Protein AF-A0A7K1LL34-F1 (afdb_monomer)

Organism: NCBI:txid592378

InterPro domains:
  IPR015002 T6SS immunity protein Tdi1, C-terminal [PF08906] (113-176)

Mean predicted aligned error: 4.18 Å

Nearest PDB structures (foldseek):
  8fzz-assembly2_D  TM=7.329E-01  e=6.081E-07  Phocaeicola vulgatus
  8g0k-assembly2_D  TM=7.602E-01  e=1.695E-05  Bacteroides
  6itw-assembly1_A  TM=6.505E-01  e=1.008E-04  Agrobacterium fabrum str. C58

Foldseek 3Di:
DAWDWDDFDPAQAAAPCVVLDCLCVVVSQDRTATPQFQKHFHHNVVQVLVLVLQCLAVNPVSVQWRFTMAGQQLWTWTWGQDPNATWIWTHDLLASDTHTDGHSNVVSCCNGPPPCNCVVSVVVLVVVLCVVVVHSHADPQKHWHFCRRVVLVGDPDSVRTDIDGSSQVSNQSSQQCVQPVPDDRPDDDDDDDRD

Solvent-accessible surface area (backbone atoms only — not comparable to full-atom values): 10599 Å² total; per-residue (Å²): 97,48,63,44,86,63,50,67,48,94,60,50,49,59,40,61,49,86,78,67,34,62,72,45,63,79,68,63,34,27,18,28,24,22,63,42,27,48,36,33,29,30,11,39,66,57,21,51,52,49,44,50,41,39,31,66,54,57,39,77,67,29,78,59,47,45,53,49,30,33,31,35,57,55,32,36,31,22,40,33,78,54,97,90,39,65,25,25,30,45,34,31,65,43,61,74,42,75,44,78,68,52,40,37,68,58,45,52,49,38,51,60,63,28,52,58,32,42,64,78,65,39,45,71,59,51,52,53,48,23,66,74,69,78,43,89,56,51,59,98,64,38,19,44,31,58,73,49,32,44,76,76,71,31,63,100,42,79,84,33,45,41,80,40,50,41,65,60,51,37,49,54,37,21,58,51,46,71,68,48,76,86,48,66,92,90,66,87,87,78,88,84,85,84,129

Sequence (195 aa):
MPLNLSATHPDTRPYQPEVLGPVIEDNRLPGTTFNNGLLRFHNAESGALAQENLHEFFGDRAAELTPFAVDWRGRHFCRVQMDGNDMALRTDSAFAEASPLTSYEDTIAFLLQSPDAPEFLEEDTMNAAFQRFDMFGIEFDRCIGLKIPAFLGGEETLENLDPSDMDVYWSFNAQIYNQVKDLPPGTPISDIKLG

Structure (mmCIF, N/CA/C/O backbone):
data_AF-A0A7K1LL34-F1
#
_entry.id   AF-A0A7K1LL34-F1
#
loop_
_atom_site.group_PDB
_atom_site.id
_atom_site.type_symbol
_atom_site.label_atom_id
_atom_site.label_alt_id
_atom_site.label_comp_id
_atom_site.label_asym_id
_atom_site.label_entity_id
_atom_site.label_seq_id
_atom_site.pdbx_PDB_ins_code
_atom_site.Cartn_x
_atom_site.Cartn_y
_atom_site.Cartn_z
_atom_site.occupancy
_atom_site.B_iso_or_equiv
_atom_site.auth_seq_id
_atom_site.auth_comp_id
_atom_site.auth_asym_id
_atom_site.auth_atom_id
_atom_site.pdbx_PDB_model_num
ATOM 1 N N . MET A 1 1 ? 17.403 7.220 -6.858 1.00 79.69 1 MET A N 1
ATOM 2 C CA . MET A 1 1 ? 17.003 7.083 -8.287 1.00 79.69 1 MET A CA 1
ATOM 3 C C . MET A 1 1 ? 15.491 6.929 -8.301 1.00 79.69 1 MET A C 1
ATOM 5 O O . MET A 1 1 ? 14.994 6.420 -7.310 1.00 79.69 1 MET A O 1
ATOM 9 N N . PRO A 1 2 ? 14.750 7.345 -9.340 1.00 91.31 2 PRO A N 1
ATOM 10 C CA . PRO A 1 2 ? 13.313 7.068 -9.389 1.00 91.31 2 PRO A CA 1
ATOM 11 C C . PRO A 1 2 ? 13.038 5.555 -9.420 1.00 91.31 2 PRO A C 1
ATOM 13 O O . PRO A 1 2 ? 13.942 4.754 -9.693 1.00 91.31 2 PRO A O 1
ATOM 16 N N . LEU A 1 3 ? 11.787 5.179 -9.149 1.00 96.50 3 LEU A N 1
ATOM 17 C CA . LEU A 1 3 ? 11.332 3.795 -9.239 1.00 96.50 3 LEU A CA 1
ATOM 18 C C . LEU A 1 3 ? 11.490 3.243 -10.666 1.00 96.50 3 LEU A C 1
ATOM 20 O O . LEU A 1 3 ? 11.258 3.931 -11.657 1.00 96.50 3 LEU A O 1
ATOM 24 N N . ASN A 1 4 ? 11.855 1.968 -10.763 1.00 96.75 4 ASN A N 1
ATOM 25 C CA . ASN A 1 4 ? 12.041 1.228 -12.003 1.00 96.75 4 ASN A CA 1
ATOM 26 C C . ASN A 1 4 ? 11.027 0.087 -12.081 1.00 96.75 4 ASN A C 1
ATOM 28 O O . ASN A 1 4 ? 10.907 -0.716 -11.153 1.00 96.75 4 ASN A O 1
ATOM 32 N N . LEU A 1 5 ? 10.316 -0.005 -13.206 1.00 97.81 5 LEU A N 1
ATOM 33 C CA . LEU A 1 5 ? 9.393 -1.104 -13.466 1.00 97.81 5 LEU A CA 1
ATOM 34 C C . LEU A 1 5 ? 10.172 -2.426 -13.521 1.00 97.81 5 LEU A C 1
ATOM 36 O O . LEU A 1 5 ? 11.098 -2.578 -14.315 1.00 97.81 5 LEU A O 1
ATOM 40 N N . SER A 1 6 ? 9.778 -3.376 -12.681 1.00 97.75 6 SER A N 1
ATOM 41 C CA . SER A 1 6 ? 10.431 -4.684 -12.536 1.00 97.75 6 SER A CA 1
ATOM 42 C C . SER A 1 6 ? 9.570 -5.838 -13.048 1.00 97.75 6 SER A C 1
ATOM 44 O O . SER A 1 6 ? 10.103 -6.804 -13.588 1.00 97.75 6 SER A O 1
ATOM 46 N N . ALA A 1 7 ? 8.244 -5.727 -12.937 1.00 97.56 7 ALA A N 1
ATOM 47 C CA . ALA A 1 7 ? 7.304 -6.705 -13.471 1.00 97.56 7 ALA A CA 1
ATOM 48 C C . ALA A 1 7 ? 5.933 -6.074 -13.752 1.00 97.56 7 ALA A C 1
ATOM 50 O O . ALA A 1 7 ? 5.623 -4.965 -13.312 1.00 97.56 7 ALA A O 1
ATOM 51 N N . THR A 1 8 ? 5.094 -6.805 -14.481 1.00 97.81 8 THR A N 1
ATOM 52 C CA . THR A 1 8 ? 3.681 -6.477 -14.688 1.00 97.81 8 THR A CA 1
ATOM 53 C C . THR A 1 8 ? 2.870 -7.758 -14.559 1.00 97.81 8 THR A C 1
ATOM 55 O O . THR A 1 8 ? 3.191 -8.761 -15.197 1.00 97.81 8 THR A O 1
ATOM 58 N N . HIS A 1 9 ? 1.851 -7.731 -13.706 1.00 96.38 9 HIS A N 1
ATOM 59 C CA . HIS A 1 9 ? 0.927 -8.834 -13.495 1.00 96.38 9 HIS A CA 1
ATOM 60 C C . HIS A 1 9 ? 0.147 -9.142 -14.790 1.00 96.38 9 HIS A C 1
ATOM 62 O O . HIS A 1 9 ? -0.156 -8.215 -15.542 1.00 96.38 9 HIS A O 1
ATOM 68 N N . PRO A 1 10 ? -0.210 -10.412 -15.077 1.00 95.31 10 PRO A N 1
ATOM 69 C CA . PRO A 1 10 ? -0.982 -10.754 -16.275 1.00 95.31 10 PRO A CA 1
ATOM 70 C C . PRO A 1 10 ? -2.345 -10.056 -16.358 1.00 95.31 10 PRO A C 1
ATOM 72 O O . PRO A 1 10 ? -2.791 -9.705 -17.448 1.00 95.31 10 PRO A O 1
ATOM 75 N N . ASP A 1 11 ? -3.001 -9.855 -15.212 1.00 94.00 11 ASP A N 1
ATOM 76 C CA . ASP A 1 11 ? -4.180 -8.994 -15.113 1.00 94.00 11 ASP A CA 1
ATOM 77 C C . ASP A 1 11 ? -3.769 -7.543 -14.844 1.00 94.00 11 ASP A C 1
ATOM 79 O O . ASP A 1 11 ? -3.224 -7.229 -13.782 1.00 94.00 11 ASP A O 1
ATOM 83 N N . THR A 1 12 ? -4.073 -6.676 -15.806 1.00 96.75 12 THR A N 1
ATOM 84 C CA . THR A 1 12 ? -3.820 -5.231 -15.771 1.00 96.75 12 THR A CA 1
ATOM 85 C C . THR A 1 12 ? -5.115 -4.423 -15.868 1.00 96.75 12 THR A C 1
ATOM 87 O O . THR A 1 12 ? -5.103 -3.272 -16.306 1.00 96.75 12 THR A O 1
ATOM 90 N N . ARG A 1 13 ? -6.270 -5.019 -15.551 1.00 97.31 13 ARG A N 1
ATOM 91 C CA . ARG A 1 13 ? -7.532 -4.270 -15.489 1.00 97.31 13 ARG A CA 1
ATOM 92 C C . ARG A 1 13 ? -7.477 -3.294 -14.307 1.00 97.31 13 ARG A C 1
ATOM 94 O O . ARG A 1 13 ? -7.005 -3.691 -13.242 1.00 97.31 13 ARG A O 1
ATOM 101 N N . PRO A 1 14 ? -7.947 -2.047 -14.450 1.00 96.50 14 PRO A N 1
ATOM 102 C CA . PRO A 1 14 ? -7.972 -1.095 -13.345 1.00 96.50 14 PRO A CA 1
ATOM 103 C C . PRO A 1 14 ? -9.035 -1.473 -12.306 1.00 96.50 14 PRO A C 1
ATOM 105 O O . PRO A 1 14 ? -10.136 -1.905 -12.653 1.00 96.50 14 PRO A O 1
ATOM 108 N N . TYR A 1 15 ? -8.717 -1.274 -11.028 1.00 97.94 15 TYR A N 1
ATOM 109 C CA . TYR A 1 15 ? -9.699 -1.303 -9.945 1.00 97.94 15 TYR A CA 1
ATOM 110 C C . TYR A 1 15 ? -10.423 0.045 -9.871 1.00 97.94 15 TYR A C 1
ATOM 112 O O . TYR A 1 15 ? -9.772 1.081 -9.869 1.00 97.94 15 TYR A O 1
ATOM 120 N N . GLN A 1 16 ? -11.760 0.031 -9.844 1.00 97.25 16 GLN A N 1
ATOM 121 C CA . GLN A 1 16 ? -12.612 1.231 -9.789 1.00 97.25 16 GLN A CA 1
ATOM 122 C C . GLN A 1 16 ? -12.125 2.415 -10.664 1.00 97.25 16 GLN A C 1
ATOM 124 O O . GLN A 1 16 ? -11.859 3.498 -10.138 1.00 97.25 16 GLN A O 1
ATOM 129 N N . PRO A 1 17 ? -12.019 2.252 -11.999 1.00 96.19 17 PRO A N 1
ATOM 130 C CA . PRO A 1 17 ? -11.469 3.286 -12.887 1.00 96.19 17 PRO A CA 1
ATOM 131 C C . PRO A 1 17 ? -12.239 4.614 -12.832 1.00 96.19 17 PRO A C 1
ATOM 133 O O . PRO A 1 17 ? -11.643 5.680 -12.941 1.00 96.19 17 PRO A O 1
ATOM 136 N N . GLU A 1 18 ? -13.552 4.574 -12.591 1.00 96.38 18 GLU A N 1
ATOM 137 C CA . GLU A 1 18 ? -14.372 5.785 -12.439 1.00 96.38 18 GLU A CA 1
ATOM 138 C C . GLU A 1 18 ? -14.000 6.597 -11.190 1.00 96.38 18 GLU A C 1
ATOM 140 O O . GLU A 1 18 ? -14.078 7.825 -11.209 1.00 96.38 18 GLU A O 1
ATOM 145 N N . VAL A 1 19 ? -13.573 5.919 -10.118 1.00 95.94 19 VAL A N 1
ATOM 146 C CA . VAL A 1 19 ? -13.191 6.556 -8.853 1.00 95.94 19 VAL A CA 1
ATOM 147 C C . VAL A 1 19 ? -11.729 6.946 -8.874 1.00 95.94 19 VAL A C 1
ATOM 149 O O . VAL A 1 19 ? -11.426 8.084 -8.548 1.00 95.94 19 VAL A O 1
ATOM 152 N N . LEU A 1 20 ? -10.821 6.051 -9.275 1.00 96.75 20 LEU A N 1
ATOM 153 C CA . LEU A 1 20 ? -9.385 6.338 -9.334 1.00 96.75 20 LEU A CA 1
ATOM 154 C C . LEU A 1 20 ? -9.021 7.299 -10.470 1.00 96.75 20 LEU A C 1
ATOM 156 O O . LEU A 1 20 ? -8.028 8.011 -10.372 1.00 96.75 20 LEU A O 1
ATOM 160 N N . GLY A 1 21 ? -9.869 7.419 -11.486 1.00 91.31 21 GLY A N 1
ATOM 161 C CA . GLY A 1 21 ? -9.693 8.382 -12.559 1.00 91.31 21 GLY A CA 1
ATOM 162 C C . GLY A 1 21 ? -8.545 8.033 -13.516 1.00 91.31 21 GLY A C 1
ATOM 163 O O . GLY A 1 21 ? -7.848 7.024 -13.363 1.00 91.31 21 GLY A O 1
ATOM 164 N N . PRO A 1 22 ? -8.331 8.889 -14.529 1.00 91.62 22 PRO A N 1
ATOM 165 C CA . PRO A 1 22 ? -7.488 8.563 -15.675 1.00 91.62 22 PRO A CA 1
ATOM 166 C C . PRO A 1 22 ? -6.001 8.459 -15.327 1.00 91.62 22 PRO A C 1
ATOM 168 O O . PRO A 1 22 ? -5.271 7.770 -16.027 1.00 91.62 22 PRO A O 1
ATOM 171 N N . VAL A 1 23 ? -5.538 9.069 -14.229 1.00 94.00 23 VAL A N 1
ATOM 172 C CA . VAL A 1 23 ? -4.115 9.064 -13.847 1.00 94.00 23 VAL A CA 1
ATOM 173 C C . VAL A 1 23 ? -3.542 7.647 -13.700 1.00 94.00 23 VAL A C 1
ATOM 175 O O . VAL A 1 23 ? -2.384 7.422 -14.049 1.00 94.00 23 VAL A O 1
ATOM 178 N N . ILE A 1 24 ? -4.341 6.671 -13.255 1.00 95.94 24 ILE A N 1
ATOM 179 C CA . ILE A 1 24 ? -3.920 5.266 -13.151 1.00 95.94 24 ILE A CA 1
ATOM 180 C C . ILE A 1 24 ? -3.783 4.619 -14.534 1.00 95.94 24 ILE A C 1
ATOM 182 O O . ILE A 1 24 ? -2.780 3.962 -14.825 1.00 95.94 24 ILE A O 1
ATOM 186 N N . GLU A 1 25 ? -4.788 4.800 -15.388 1.00 93.56 25 GLU A N 1
ATOM 187 C CA . GLU A 1 25 ? -4.862 4.163 -16.705 1.00 93.56 25 GLU A CA 1
ATOM 188 C C . GLU A 1 25 ? -3.896 4.797 -17.712 1.00 93.56 25 GLU A C 1
ATOM 190 O O . GLU A 1 25 ? -3.177 4.077 -18.410 1.00 93.56 25 GLU A O 1
ATOM 195 N N . ASP A 1 26 ? -3.805 6.128 -17.734 1.00 94.62 26 ASP A N 1
ATOM 196 C CA . ASP A 1 26 ? -2.924 6.892 -18.623 1.00 94.62 26 ASP A CA 1
ATOM 197 C C . ASP A 1 26 ? -1.448 6.550 -18.381 1.00 94.62 26 ASP A C 1
ATOM 199 O O . ASP A 1 26 ? -0.656 6.472 -19.324 1.00 94.62 26 ASP A O 1
ATOM 203 N N . ASN A 1 27 ? -1.086 6.266 -17.125 1.00 95.25 27 ASN A N 1
ATOM 204 C CA . ASN A 1 27 ? 0.252 5.815 -16.741 1.00 95.25 27 ASN A CA 1
ATOM 205 C C . ASN A 1 27 ? 0.430 4.285 -16.812 1.00 95.25 27 ASN A C 1
ATOM 207 O O . ASN A 1 27 ? 1.520 3.789 -16.530 1.00 95.25 27 ASN A O 1
ATOM 211 N N . ARG A 1 28 ? -0.604 3.527 -17.217 1.00 96.69 28 ARG A N 1
ATOM 212 C CA . ARG A 1 28 ? -0.598 2.053 -17.333 1.00 96.69 28 ARG A CA 1
ATOM 213 C C . ARG A 1 28 ? -0.159 1.346 -16.049 1.00 96.69 28 ARG A C 1
ATOM 215 O O . ARG A 1 28 ? 0.597 0.378 -16.090 1.00 96.69 28 ARG A O 1
ATOM 222 N N . LEU A 1 29 ? -0.619 1.852 -14.911 1.00 98.12 29 LEU A N 1
ATOM 223 C CA . LEU A 1 29 ? -0.189 1.394 -13.594 1.00 98.12 29 LEU A CA 1
ATOM 224 C C . LEU A 1 29 ? -0.821 0.080 -13.110 1.00 98.12 29 LEU A C 1
ATOM 226 O O . LEU A 1 29 ? -0.125 -0.634 -12.390 1.00 98.12 29 LEU A O 1
ATOM 230 N N . PRO A 1 30 ? -2.068 -0.302 -13.447 1.00 98.38 30 PRO A N 1
ATOM 231 C CA . PRO A 1 30 ? -2.676 -1.491 -12.854 1.00 98.38 30 PRO A CA 1
ATOM 232 C C . PRO A 1 30 ? -1.831 -2.758 -13.037 1.00 98.38 30 PRO A C 1
ATOM 234 O O . PRO A 1 30 ? -1.453 -3.110 -14.155 1.00 98.38 30 PRO A O 1
ATOM 237 N N . GLY A 1 31 ? -1.535 -3.451 -11.936 1.00 98.50 31 GLY A N 1
ATOM 238 C CA . GLY A 1 31 ? -0.741 -4.682 -11.957 1.00 98.50 31 GLY A CA 1
ATOM 239 C C . GLY A 1 31 ? 0.772 -4.470 -12.068 1.00 98.50 31 GLY A C 1
ATOM 240 O O . GLY A 1 31 ? 1.514 -5.444 -12.167 1.00 98.50 31 GLY A O 1
ATOM 241 N N . THR A 1 32 ? 1.269 -3.233 -12.084 1.00 98.69 32 THR A N 1
ATOM 242 C CA . THR A 1 32 ? 2.714 -2.971 -12.171 1.00 98.69 32 THR A CA 1
ATOM 243 C C . THR A 1 32 ? 3.420 -3.186 -10.835 1.00 98.69 32 THR A C 1
ATOM 245 O O . THR A 1 32 ? 2.880 -2.879 -9.773 1.00 98.69 32 THR A O 1
ATOM 248 N N . THR A 1 33 ? 4.658 -3.676 -10.906 1.00 98.75 33 THR A N 1
ATOM 249 C CA . THR A 1 33 ? 5.559 -3.863 -9.764 1.00 98.75 33 THR A CA 1
ATOM 250 C C . THR A 1 33 ? 6.851 -3.096 -10.006 1.00 98.75 33 THR A C 1
ATOM 252 O O . THR A 1 33 ? 7.539 -3.320 -11.008 1.00 98.75 33 THR A O 1
ATOM 255 N N . PHE A 1 34 ? 7.234 -2.248 -9.060 1.00 98.69 34 PHE A N 1
ATOM 256 C CA . PHE A 1 34 ? 8.458 -1.454 -9.090 1.00 98.69 34 PHE A CA 1
ATOM 257 C C . PHE A 1 34 ? 9.494 -1.982 -8.096 1.00 98.69 34 PHE A C 1
ATOM 259 O O . PHE A 1 34 ? 9.136 -2.496 -7.036 1.00 98.69 34 PHE A O 1
ATOM 266 N N . ASN A 1 35 ? 10.773 -1.857 -8.459 1.00 98.06 35 ASN A N 1
ATOM 267 C CA . ASN A 1 35 ? 11.945 -2.225 -7.652 1.00 98.06 35 ASN A CA 1
ATOM 268 C C . ASN A 1 35 ? 11.781 -3.583 -6.943 1.00 98.06 35 ASN A C 1
ATOM 270 O O . ASN A 1 35 ? 11.967 -3.698 -5.737 1.00 98.06 35 ASN A O 1
ATOM 274 N N . ASN A 1 36 ? 11.384 -4.611 -7.699 1.00 98.06 36 ASN A N 1
ATOM 275 C CA . ASN A 1 36 ? 11.196 -5.985 -7.222 1.00 98.06 36 ASN A CA 1
ATOM 276 C C . ASN A 1 36 ? 10.197 -6.123 -6.059 1.00 98.06 36 ASN A C 1
ATOM 278 O O . ASN A 1 36 ? 10.314 -7.032 -5.241 1.00 98.06 36 ASN A O 1
ATOM 282 N N . GLY A 1 37 ? 9.199 -5.242 -5.986 1.00 98.25 37 GLY A N 1
ATOM 283 C CA . GLY A 1 37 ? 8.154 -5.303 -4.967 1.00 98.25 37 GLY A CA 1
ATOM 284 C C . GLY A 1 37 ? 8.227 -4.209 -3.905 1.00 98.25 37 GLY A C 1
ATOM 285 O O . GLY A 1 37 ? 7.512 -4.300 -2.908 1.00 98.25 37 GLY A O 1
ATOM 286 N N . LEU A 1 38 ? 9.028 -3.165 -4.114 1.00 98.69 38 LEU A N 1
ATOM 287 C CA . LEU A 1 38 ? 9.006 -1.983 -3.253 1.00 98.69 38 LEU A CA 1
ATOM 288 C C . LEU A 1 38 ? 7.632 -1.303 -3.271 1.00 98.69 38 LEU A C 1
ATOM 290 O O . LEU A 1 38 ? 7.098 -0.957 -2.222 1.00 98.69 38 LEU A O 1
ATOM 294 N N . LEU A 1 39 ? 7.052 -1.172 -4.467 1.00 98.88 39 LEU A N 1
ATOM 295 C CA . LEU A 1 39 ? 5.716 -0.632 -4.708 1.00 98.88 39 LEU A CA 1
ATOM 296 C C . LEU A 1 39 ? 5.013 -1.458 -5.783 1.00 98.88 39 LEU A C 1
ATOM 298 O O . LEU A 1 39 ? 5.612 -1.804 -6.804 1.00 98.88 39 LEU A O 1
ATOM 302 N N . ARG A 1 40 ? 3.730 -1.731 -5.575 1.00 98.69 40 ARG A N 1
ATOM 303 C CA . ARG A 1 40 ? 2.844 -2.368 -6.549 1.00 98.69 40 ARG A CA 1
ATOM 304 C C . ARG A 1 40 ? 1.574 -1.552 -6.688 1.00 98.69 40 ARG A C 1
ATOM 306 O O . ARG A 1 40 ? 1.011 -1.130 -5.685 1.00 98.69 40 ARG A O 1
ATOM 313 N N . PHE A 1 41 ? 1.099 -1.365 -7.910 1.00 98.81 41 PH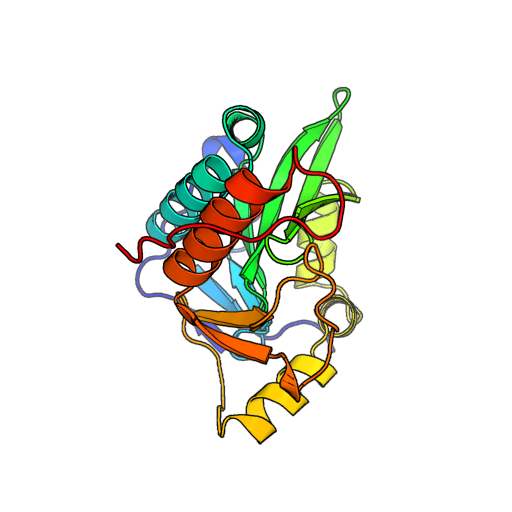E A N 1
ATOM 314 C CA . PHE A 1 41 ? -0.209 -0.761 -8.151 1.00 98.81 41 PHE A CA 1
ATOM 315 C C . PHE A 1 41 ? -1.265 -1.846 -8.304 1.00 98.81 41 PHE A C 1
ATOM 317 O O . PHE A 1 41 ? -1.067 -2.826 -9.028 1.00 98.81 41 PHE A O 1
ATOM 324 N N . HIS A 1 42 ? -2.397 -1.660 -7.631 1.00 98.81 42 HIS A N 1
ATOM 325 C CA . HIS A 1 42 ? -3.477 -2.633 -7.646 1.00 98.81 42 HIS A CA 1
ATOM 326 C C . HIS A 1 42 ? -4.065 -2.788 -9.052 1.00 98.81 42 HIS A C 1
ATOM 328 O O . HIS A 1 42 ? -4.248 -1.818 -9.790 1.00 98.81 42 HIS A O 1
ATOM 334 N N . ASN A 1 43 ? -4.358 -4.031 -9.425 1.00 98.50 43 ASN A N 1
ATOM 335 C CA . ASN A 1 43 ? -5.266 -4.329 -10.528 1.00 98.50 43 ASN A CA 1
ATOM 336 C C . ASN A 1 43 ? -6.676 -4.561 -9.965 1.00 98.50 43 ASN A C 1
ATOM 338 O O . ASN A 1 43 ? -6.897 -4.444 -8.762 1.00 98.50 43 ASN A O 1
ATOM 342 N N . ALA A 1 44 ? -7.634 -4.884 -10.831 1.00 98.25 44 ALA A N 1
ATOM 343 C CA . ALA A 1 44 ? -9.027 -5.092 -10.453 1.00 98.25 44 ALA A CA 1
ATOM 344 C C . ALA A 1 44 ? -9.202 -6.140 -9.341 1.00 98.25 44 ALA A C 1
ATOM 346 O O . ALA A 1 44 ? -10.026 -5.941 -8.454 1.00 98.25 44 ALA A O 1
ATOM 347 N N . GLU A 1 45 ? -8.430 -7.227 -9.383 1.00 97.75 45 GLU A N 1
ATOM 348 C CA . GLU A 1 45 ? -8.491 -8.311 -8.401 1.00 97.75 45 GLU A CA 1
ATOM 349 C C . GLU A 1 45 ? -7.846 -7.905 -7.071 1.00 97.75 45 GLU A C 1
ATOM 351 O O . GLU A 1 45 ? -8.513 -7.911 -6.038 1.00 97.75 45 GLU A O 1
ATOM 356 N N . SER A 1 46 ? -6.586 -7.460 -7.085 1.00 98.38 46 SER A N 1
ATOM 357 C CA . SER A 1 46 ? -5.881 -7.110 -5.847 1.00 98.38 46 SER A CA 1
ATOM 358 C C . SER A 1 46 ? -6.412 -5.840 -5.187 1.00 98.38 46 SER A C 1
ATOM 360 O O . SER A 1 46 ? -6.289 -5.691 -3.977 1.00 98.38 46 SER A O 1
ATOM 362 N N . GLY A 1 47 ? -7.019 -4.928 -5.950 1.00 98.44 47 GLY A N 1
ATOM 363 C CA . GLY A 1 47 ? -7.705 -3.759 -5.402 1.00 98.44 47 GLY A CA 1
ATOM 364 C C . GLY A 1 47 ? -9.002 -4.126 -4.681 1.00 98.44 47 GLY A C 1
ATOM 365 O O . GLY A 1 47 ? -9.299 -3.545 -3.640 1.00 98.44 47 GLY A O 1
ATOM 366 N N . ALA A 1 48 ? -9.739 -5.124 -5.183 1.00 98.31 48 ALA A N 1
ATOM 367 C CA . ALA A 1 48 ? -10.927 -5.640 -4.507 1.00 98.31 48 ALA A CA 1
ATOM 368 C C . ALA A 1 48 ? -10.557 -6.346 -3.192 1.00 98.31 48 ALA A C 1
ATOM 370 O O . ALA A 1 48 ? -11.154 -6.046 -2.163 1.00 98.31 48 ALA A O 1
ATOM 371 N N . LEU A 1 49 ? -9.518 -7.187 -3.199 1.00 98.19 49 LEU A N 1
ATOM 372 C CA . LEU A 1 49 ? -9.004 -7.823 -1.978 1.00 98.19 49 LEU A CA 1
ATOM 373 C C . LEU A 1 49 ? -8.483 -6.789 -0.969 1.00 98.19 49 LEU A C 1
ATOM 375 O O . LEU A 1 49 ? -8.833 -6.829 0.207 1.00 98.19 49 LEU A O 1
ATOM 379 N N . ALA A 1 50 ? -7.736 -5.780 -1.429 1.00 98.62 50 ALA A N 1
ATOM 380 C CA . ALA A 1 50 ? -7.300 -4.679 -0.571 1.00 98.62 50 ALA A CA 1
ATOM 381 C C . ALA A 1 50 ? -8.485 -3.928 0.064 1.00 98.62 50 ALA A C 1
ATOM 383 O O . ALA A 1 50 ? -8.417 -3.537 1.227 1.00 98.62 50 ALA A O 1
ATOM 384 N N . GLN A 1 51 ? -9.587 -3.741 -0.670 1.00 98.62 51 GLN A N 1
ATOM 385 C CA . GLN A 1 51 ? -10.803 -3.133 -0.127 1.00 98.62 51 GLN A CA 1
ATOM 386 C C . GLN A 1 51 ? -11.426 -3.993 0.980 1.00 98.62 51 GLN A C 1
ATOM 388 O O . GLN A 1 51 ? -11.864 -3.451 1.994 1.00 98.62 51 GLN A O 1
ATOM 393 N N . GLU A 1 52 ? -11.454 -5.315 0.806 1.00 98.25 52 GLU A N 1
ATOM 394 C CA . GLU A 1 52 ? -11.935 -6.258 1.820 1.00 98.25 52 GLU A CA 1
ATOM 395 C C . GLU A 1 52 ? -11.059 -6.212 3.080 1.00 98.25 52 GLU A C 1
ATOM 397 O O . GLU A 1 52 ? -11.589 -6.027 4.177 1.00 98.25 52 GLU A O 1
ATOM 402 N N . ASN A 1 53 ? -9.732 -6.236 2.922 1.00 98.19 53 ASN A N 1
ATOM 403 C CA . ASN A 1 53 ? -8.767 -6.087 4.019 1.00 98.19 53 ASN A CA 1
ATOM 404 C C . ASN A 1 53 ? -8.974 -4.780 4.802 1.00 98.19 53 ASN A C 1
ATOM 406 O O . ASN A 1 53 ? -8.988 -4.765 6.037 1.00 98.19 53 ASN A O 1
ATOM 410 N N . LEU A 1 54 ? -9.172 -3.666 4.089 1.00 98.38 54 LEU A N 1
ATOM 411 C CA . LEU A 1 54 ? -9.454 -2.367 4.700 1.00 98.38 54 LEU A CA 1
ATOM 412 C C . LEU A 1 54 ? -10.780 -2.383 5.468 1.00 98.38 54 LEU A C 1
ATOM 414 O O . LEU A 1 54 ? -10.841 -1.830 6.566 1.00 98.38 54 LEU A O 1
ATOM 418 N N . HIS A 1 55 ? -11.827 -3.015 4.930 1.00 97.50 55 HIS A N 1
ATOM 419 C CA . HIS A 1 55 ? -13.111 -3.160 5.620 1.00 97.50 55 HIS A CA 1
ATOM 420 C C . HIS A 1 55 ? -13.014 -4.027 6.871 1.00 97.50 55 HIS A C 1
ATOM 422 O O . HIS A 1 55 ? -13.593 -3.664 7.895 1.00 97.50 55 HIS A O 1
ATOM 428 N N . GLU A 1 56 ? -12.279 -5.135 6.822 1.00 96.44 56 GLU A N 1
ATOM 429 C CA . GLU A 1 56 ? -12.078 -5.994 7.990 1.00 96.44 56 GLU A CA 1
ATOM 430 C C . GLU A 1 56 ? -11.377 -5.232 9.127 1.00 96.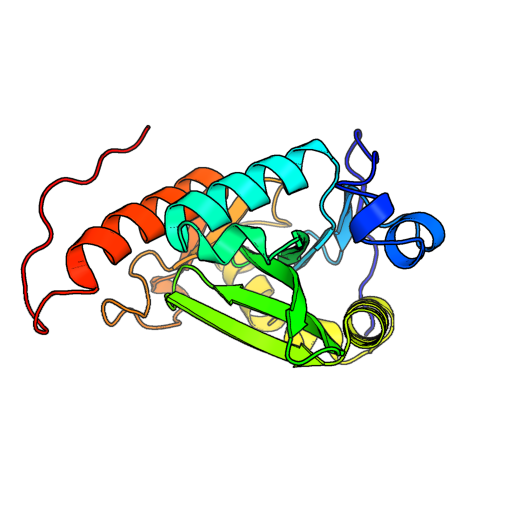44 56 GLU A C 1
ATOM 432 O O . GLU A 1 56 ? -11.748 -5.365 10.297 1.00 96.44 56 GLU A O 1
ATOM 437 N N . PHE A 1 57 ? -10.406 -4.379 8.783 1.00 96.31 57 PHE A N 1
ATOM 438 C CA . PHE A 1 57 ? -9.624 -3.622 9.758 1.00 96.31 57 PHE A CA 1
ATOM 439 C C . PHE A 1 57 ? -10.328 -2.349 10.265 1.00 96.31 57 PHE A C 1
ATOM 441 O O . PHE A 1 57 ? -10.434 -2.130 11.472 1.00 96.31 57 PHE A O 1
ATOM 448 N N . PHE A 1 58 ? -10.802 -1.482 9.363 1.00 94.69 58 PHE A N 1
ATOM 449 C CA . PHE A 1 58 ? -11.349 -0.157 9.699 1.00 94.69 58 PHE A CA 1
ATOM 450 C C . PHE A 1 58 ? -12.885 -0.107 9.770 1.00 94.69 58 PHE A C 1
ATOM 452 O O . PHE A 1 58 ? -13.447 0.932 10.136 1.00 94.69 58 PHE A O 1
ATOM 459 N N . GLY A 1 59 ? -13.577 -1.199 9.438 1.00 95.00 59 GLY A N 1
ATOM 460 C CA . GLY A 1 59 ? -15.038 -1.265 9.411 1.00 95.00 59 GLY A CA 1
ATOM 461 C C . GLY A 1 59 ? -15.649 -0.338 8.358 1.00 95.00 59 GLY A C 1
ATOM 462 O O . GLY A 1 59 ? -15.106 -0.157 7.266 1.00 95.00 59 GLY A O 1
ATOM 463 N N . ASP A 1 60 ? -16.776 0.294 8.696 1.00 94.25 60 ASP A N 1
ATOM 464 C CA . ASP A 1 60 ? -17.525 1.173 7.781 1.00 94.25 60 ASP A CA 1
ATOM 465 C C . ASP A 1 60 ? -16.701 2.368 7.275 1.00 94.25 60 ASP A C 1
ATOM 467 O O . ASP A 1 60 ? -16.944 2.868 6.178 1.00 94.25 60 ASP A O 1
ATOM 471 N N . ARG A 1 61 ? -15.679 2.795 8.031 1.00 90.50 61 ARG A N 1
ATOM 472 C CA . ARG A 1 61 ? -14.776 3.886 7.628 1.00 90.50 61 ARG A CA 1
ATOM 473 C C . ARG A 1 61 ? -13.982 3.559 6.362 1.00 90.50 61 ARG A C 1
ATOM 475 O O . ARG A 1 61 ? -13.560 4.475 5.667 1.00 90.50 61 ARG A O 1
ATOM 482 N N . ALA A 1 62 ? -13.784 2.279 6.046 1.00 95.81 62 ALA A N 1
ATOM 483 C CA . ALA A 1 62 ? -13.098 1.876 4.822 1.00 95.81 62 ALA A CA 1
ATOM 484 C C . ALA A 1 62 ? -13.913 2.151 3.551 1.00 95.81 62 ALA A C 1
ATOM 486 O O . ALA A 1 62 ? -13.327 2.198 2.475 1.00 95.81 62 ALA A O 1
ATOM 487 N N . ALA A 1 63 ? -15.229 2.392 3.651 1.00 95.19 63 ALA A N 1
ATOM 488 C CA . ALA A 1 63 ? -16.062 2.718 2.490 1.00 95.19 63 ALA A CA 1
ATOM 489 C C . ALA A 1 63 ? -15.637 4.026 1.793 1.00 95.19 63 ALA A C 1
ATOM 491 O O . ALA A 1 63 ? -15.938 4.230 0.621 1.00 95.19 63 ALA A O 1
ATOM 492 N N . GLU A 1 64 ? -14.943 4.912 2.512 1.00 94.94 64 GLU A N 1
ATOM 493 C CA . GLU A 1 64 ? -14.412 6.175 1.987 1.00 94.94 64 GLU A CA 1
ATOM 494 C C . GLU A 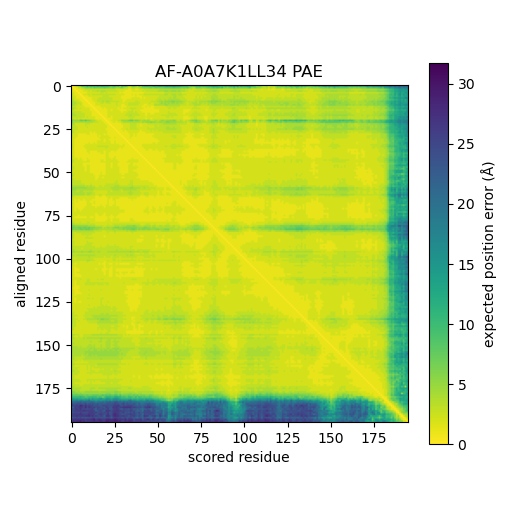1 64 ? -13.013 6.020 1.363 1.00 94.94 64 GLU A C 1
ATOM 496 O O . GLU A 1 64 ? -12.512 6.948 0.728 1.00 94.94 64 GLU A O 1
ATOM 501 N N . LEU A 1 65 ? -12.373 4.861 1.542 1.00 97.56 65 LEU A N 1
ATOM 502 C CA . LEU A 1 65 ? -11.021 4.574 1.076 1.00 97.56 65 LEU A CA 1
ATOM 503 C C . LEU A 1 65 ? -11.081 3.749 -0.205 1.00 97.56 65 LEU A C 1
ATOM 505 O O . LEU A 1 65 ? -11.667 2.672 -0.216 1.00 97.56 65 LEU A O 1
ATOM 509 N N . THR A 1 66 ? -10.433 4.221 -1.271 1.00 98.62 66 THR A N 1
ATOM 510 C CA . THR A 1 66 ? -10.250 3.435 -2.504 1.00 98.62 66 THR A CA 1
ATOM 511 C C . THR A 1 66 ? -8.767 3.095 -2.688 1.00 98.62 66 THR A C 1
ATOM 513 O O . THR A 1 66 ? -7.993 3.989 -3.050 1.00 98.62 66 THR A O 1
ATOM 516 N N . PRO A 1 67 ? -8.325 1.847 -2.435 1.00 98.81 67 PRO A N 1
ATOM 517 C CA . PRO A 1 67 ? -6.926 1.457 -2.578 1.00 98.81 67 PRO A CA 1
ATOM 518 C C . PRO A 1 67 ? -6.470 1.525 -4.039 1.00 98.81 67 PRO A C 1
ATOM 520 O O . PRO A 1 67 ? -7.175 1.092 -4.949 1.00 98.81 67 PRO A O 1
ATOM 523 N N . PHE A 1 68 ? -5.264 2.047 -4.266 1.00 98.81 68 PHE A N 1
ATOM 524 C CA . PHE A 1 68 ? -4.658 2.136 -5.600 1.00 98.81 68 PHE A CA 1
ATOM 525 C C . PHE A 1 68 ? -3.251 1.535 -5.680 1.00 98.81 68 PHE A C 1
ATOM 527 O O . PHE A 1 68 ? -2.832 1.114 -6.759 1.00 98.81 68 PHE A O 1
ATOM 534 N N . ALA A 1 69 ? -2.524 1.447 -4.565 1.00 98.88 69 ALA A N 1
ATOM 535 C CA . ALA A 1 69 ? -1.209 0.814 -4.511 1.00 98.88 69 ALA A CA 1
ATOM 536 C C . ALA A 1 69 ? -0.927 0.190 -3.139 1.00 98.88 69 ALA A C 1
ATOM 538 O O . ALA A 1 69 ? -1.614 0.478 -2.163 1.00 98.88 69 ALA A O 1
ATOM 539 N N . VAL A 1 70 ? 0.112 -0.636 -3.066 1.00 98.88 70 VAL A N 1
ATOM 540 C CA . VAL A 1 70 ? 0.612 -1.259 -1.841 1.00 98.88 70 VAL A CA 1
ATOM 541 C C . VAL A 1 70 ? 2.133 -1.340 -1.878 1.00 98.88 70 VAL A C 1
ATOM 543 O O . VAL A 1 70 ? 2.718 -1.654 -2.918 1.00 98.88 70 VAL A O 1
ATOM 546 N N . ASP A 1 71 ? 2.793 -1.065 -0.758 1.00 98.75 71 ASP A N 1
ATOM 547 C CA . ASP A 1 71 ? 4.245 -1.231 -0.651 1.00 98.75 71 ASP A CA 1
ATOM 548 C C . ASP A 1 71 ? 4.663 -2.576 -0.052 1.00 98.75 71 ASP A C 1
ATOM 550 O O . ASP A 1 71 ? 3.837 -3.416 0.310 1.00 98.75 71 ASP A O 1
ATOM 554 N N . TRP A 1 72 ? 5.973 -2.818 -0.010 1.00 98.69 72 TRP A N 1
ATOM 555 C CA . TRP A 1 72 ? 6.584 -4.056 0.478 1.00 98.69 72 TRP A CA 1
ATOM 556 C C . TRP A 1 72 ? 6.205 -4.446 1.914 1.00 98.69 72 TRP A C 1
ATOM 558 O O . TRP A 1 72 ? 6.255 -5.633 2.231 1.00 98.69 72 TRP A O 1
ATOM 568 N N . ARG A 1 73 ? 5.778 -3.495 2.757 1.00 98.25 73 ARG A N 1
ATOM 569 C CA . ARG A 1 73 ? 5.321 -3.752 4.136 1.00 98.25 73 ARG A CA 1
ATOM 570 C C . ARG A 1 73 ? 3.832 -4.085 4.221 1.00 98.25 73 ARG A C 1
ATOM 572 O O . ARG A 1 73 ? 3.322 -4.336 5.306 1.00 98.25 73 ARG A O 1
ATOM 579 N N . GLY A 1 74 ? 3.138 -4.086 3.085 1.00 98.44 74 GLY A N 1
ATOM 580 C CA . GLY A 1 74 ? 1.700 -4.309 3.016 1.00 98.44 74 GLY A CA 1
ATOM 581 C C . GLY A 1 74 ? 0.877 -3.067 3.337 1.00 98.44 74 GLY A C 1
ATOM 582 O O . GLY A 1 74 ? -0.305 -3.179 3.648 1.00 98.44 74 GLY A O 1
ATOM 583 N N . ARG A 1 75 ? 1.472 -1.870 3.268 1.00 98.75 75 ARG A N 1
ATOM 584 C CA . ARG A 1 75 ? 0.756 -0.617 3.526 1.00 98.75 75 ARG A CA 1
ATOM 585 C C . ARG A 1 75 ? 0.017 -0.195 2.266 1.00 98.75 75 ARG A C 1
ATOM 587 O O . ARG A 1 75 ? 0.651 0.070 1.241 1.00 98.75 75 ARG A O 1
ATOM 594 N N . HIS A 1 76 ? -1.311 -0.136 2.330 1.00 98.81 76 HIS A N 1
ATOM 595 C CA . HIS A 1 76 ? -2.118 0.324 1.202 1.00 98.81 76 HIS A CA 1
ATOM 596 C C . HIS A 1 76 ? -2.093 1.849 1.097 1.00 98.81 76 HIS A C 1
ATOM 598 O O . HIS A 1 76 ? -2.231 2.576 2.081 1.00 98.81 76 HIS A O 1
ATOM 604 N N . PHE A 1 77 ? -1.958 2.337 -0.127 1.00 98.88 77 PHE A N 1
ATOM 605 C CA . PHE A 1 77 ? -2.212 3.718 -0.491 1.00 98.88 77 PHE A CA 1
ATOM 606 C C . PHE A 1 77 ? -3.638 3.819 -1.012 1.00 98.88 77 PHE A C 1
ATOM 608 O O . PHE A 1 77 ? -4.022 3.082 -1.923 1.00 98.88 77 PHE A O 1
ATOM 615 N N . CYS A 1 78 ? -4.412 4.733 -0.437 1.00 98.81 78 CYS A N 1
ATOM 616 C CA . CYS A 1 78 ? -5.830 4.891 -0.727 1.00 98.81 78 CYS A CA 1
ATOM 617 C C . CYS A 1 78 ? -6.132 6.318 -1.167 1.00 98.81 78 CYS A C 1
ATOM 619 O O . CYS A 1 78 ? -5.620 7.266 -0.576 1.00 98.81 78 CYS A O 1
ATOM 621 N N . ARG A 1 79 ? -6.994 6.476 -2.169 1.00 98.50 79 ARG A N 1
ATOM 622 C CA . ARG A 1 79 ? -7.640 7.751 -2.485 1.00 98.50 79 ARG A CA 1
ATOM 623 C C . ARG A 1 79 ? -8.794 7.978 -1.508 1.00 98.50 79 ARG A C 1
ATOM 625 O O . ARG A 1 79 ? -9.492 7.024 -1.167 1.00 98.50 79 ARG A O 1
ATOM 632 N N . VAL A 1 80 ? -8.986 9.220 -1.072 1.00 97.19 80 VAL A N 1
ATOM 633 C CA . VAL A 1 80 ? -10.067 9.623 -0.161 1.00 97.19 80 VAL A CA 1
ATOM 634 C C . VAL A 1 80 ? -10.508 11.058 -0.453 1.00 97.19 80 VAL A C 1
ATOM 636 O O . VAL A 1 80 ? -9.705 11.895 -0.867 1.00 97.19 80 VAL A O 1
ATOM 639 N N . GLN A 1 81 ? -11.779 11.363 -0.194 1.00 95.81 81 GLN A N 1
ATOM 640 C CA . GLN A 1 81 ? -12.270 12.740 -0.122 1.00 95.81 81 GLN A CA 1
ATOM 641 C C . GLN A 1 81 ? -12.235 13.215 1.334 1.00 95.81 81 GLN A C 1
ATOM 643 O O . GLN A 1 81 ? -12.955 12.677 2.169 1.00 95.81 81 GLN A O 1
ATOM 648 N N . MET A 1 82 ? -11.420 14.225 1.647 1.00 88.00 82 MET A N 1
ATOM 649 C CA . MET A 1 82 ? -11.265 14.753 3.008 1.00 88.00 82 MET A CA 1
ATOM 650 C C . MET A 1 82 ? -11.476 16.267 3.025 1.00 88.00 82 MET A C 1
ATOM 652 O O . MET A 1 82 ? -10.753 17.013 2.365 1.00 88.00 82 MET A O 1
ATOM 656 N N . ASP A 1 83 ? -12.497 16.724 3.753 1.00 89.00 83 ASP A N 1
ATOM 657 C CA . ASP A 1 83 ? -12.891 18.139 3.840 1.00 89.00 83 ASP A CA 1
ATOM 658 C C . ASP A 1 83 ? -13.064 18.820 2.465 1.00 89.00 83 ASP A C 1
ATOM 660 O O . ASP A 1 83 ? -12.738 19.991 2.274 1.00 89.00 83 ASP A O 1
ATOM 664 N N . GLY A 1 84 ? -13.574 18.066 1.483 1.00 91.56 84 GLY A N 1
ATOM 665 C CA . GLY A 1 84 ? -13.771 18.523 0.103 1.00 91.56 84 GLY A CA 1
ATOM 666 C C . GLY A 1 84 ? -12.513 18.514 -0.774 1.00 91.56 84 GLY A C 1
ATOM 667 O O . GLY A 1 84 ? -12.576 18.993 -1.904 1.00 91.56 84 GLY A O 1
ATOM 668 N N . ASN A 1 85 ? -11.392 17.982 -0.278 1.00 94.31 85 ASN A N 1
ATOM 669 C CA . ASN A 1 85 ? -10.147 17.825 -1.028 1.00 94.31 85 ASN A CA 1
ATOM 670 C C . ASN A 1 85 ? -9.931 16.365 -1.438 1.00 94.31 85 ASN A C 1
ATOM 672 O O . ASN A 1 85 ? -10.210 15.445 -0.669 1.00 94.31 85 ASN A O 1
ATOM 676 N N . ASP A 1 86 ? -9.376 16.171 -2.632 1.00 97.12 86 ASP A N 1
ATOM 677 C CA . ASP A 1 86 ? -9.021 14.861 -3.169 1.00 97.12 86 ASP A CA 1
ATOM 678 C C . ASP A 1 86 ? -7.597 14.467 -2.763 1.00 97.12 86 ASP A C 1
ATOM 680 O O . ASP A 1 86 ? -6.608 14.988 -3.285 1.00 97.12 86 ASP A O 1
ATOM 684 N N . MET A 1 87 ? -7.498 13.569 -1.789 1.00 97.75 87 MET A N 1
ATOM 685 C CA . MET A 1 87 ? -6.269 13.265 -1.060 1.00 97.75 87 MET A CA 1
ATOM 686 C C . MET A 1 87 ? -5.856 11.805 -1.247 1.00 97.75 87 MET A C 1
ATOM 688 O O . MET A 1 87 ? -6.672 10.941 -1.575 1.00 97.75 87 MET A O 1
ATOM 692 N N . ALA A 1 88 ? -4.587 11.517 -0.966 1.00 98.44 88 ALA A N 1
ATOM 693 C CA . ALA A 1 88 ? -4.133 10.161 -0.685 1.00 98.44 88 ALA A CA 1
ATOM 694 C C . ALA A 1 88 ? -3.874 9.969 0.818 1.00 98.44 88 ALA A C 1
ATOM 696 O O . ALA A 1 88 ? -3.380 10.870 1.500 1.00 98.44 88 ALA A O 1
ATOM 697 N N . LEU A 1 89 ? -4.156 8.770 1.324 1.00 98.00 89 LEU A N 1
ATOM 698 C CA . LEU A 1 89 ? -3.703 8.282 2.628 1.00 98.00 89 LEU A CA 1
ATOM 699 C C . LEU A 1 89 ? -2.789 7.071 2.434 1.00 98.00 89 LEU A C 1
ATOM 701 O O . LEU A 1 89 ? -2.940 6.325 1.464 1.00 98.00 89 LEU A O 1
ATOM 705 N N . ARG A 1 90 ? -1.913 6.823 3.407 1.00 98.44 90 ARG A N 1
ATOM 706 C CA . ARG A 1 90 ? -1.248 5.529 3.593 1.00 98.44 90 ARG A CA 1
ATOM 707 C C . ARG A 1 90 ? -1.815 4.855 4.837 1.00 98.44 90 ARG A C 1
ATOM 709 O O . ARG A 1 90 ? -1.781 5.435 5.920 1.00 98.44 90 ARG A O 1
ATOM 716 N N . THR A 1 91 ? -2.333 3.646 4.680 1.00 98.44 91 THR A N 1
ATOM 717 C CA . THR A 1 91 ? -2.865 2.831 5.774 1.00 98.44 91 THR A CA 1
ATOM 718 C C . THR A 1 91 ? -1.858 1.770 6.182 1.00 98.44 91 THR A C 1
ATOM 720 O O . THR A 1 91 ? -1.262 1.128 5.317 1.00 98.44 91 THR A O 1
ATOM 723 N N . ASP A 1 92 ? -1.713 1.550 7.481 1.00 97.88 92 ASP A N 1
ATOM 724 C CA . ASP A 1 92 ? -0.780 0.585 8.047 1.00 97.88 92 ASP A CA 1
ATOM 725 C C . ASP A 1 92 ? -1.483 -0.239 9.131 1.00 97.88 92 ASP A C 1
ATOM 727 O O . ASP A 1 92 ? -1.821 0.267 10.206 1.00 97.88 92 ASP A O 1
ATOM 731 N N . SER A 1 93 ? -1.716 -1.520 8.838 1.00 97.88 93 SER A N 1
ATOM 732 C CA . SER A 1 93 ? -2.385 -2.433 9.764 1.00 97.88 93 SER A CA 1
ATOM 733 C C . SER A 1 93 ? -1.520 -2.773 10.980 1.00 97.88 93 SER A C 1
ATOM 735 O O . SER A 1 93 ? -2.072 -3.060 12.036 1.00 97.88 93 SER A O 1
ATOM 737 N N . ALA A 1 94 ? -0.188 -2.678 10.887 1.00 97.19 94 ALA A N 1
ATOM 738 C CA . ALA A 1 94 ? 0.728 -2.931 12.001 1.00 97.19 94 ALA A CA 1
ATOM 739 C C . ALA A 1 94 ? 0.707 -1.798 13.036 1.00 97.19 94 ALA A C 1
ATOM 741 O O . ALA A 1 94 ? 0.939 -2.035 14.223 1.00 97.19 94 ALA A O 1
ATOM 742 N N . PHE A 1 95 ? 0.437 -0.576 12.579 1.00 95.38 95 PHE A N 1
ATOM 743 C CA . PHE A 1 95 ? 0.317 0.623 13.412 1.00 95.38 95 PHE A CA 1
ATOM 744 C C . PHE A 1 95 ? -1.128 0.952 13.789 1.00 95.38 95 PHE A C 1
ATOM 746 O O . PHE A 1 95 ? -1.354 1.728 14.712 1.00 95.38 95 PHE A O 1
ATOM 753 N N . ALA A 1 96 ? -2.102 0.328 13.120 1.00 94.56 96 ALA A N 1
ATOM 754 C CA . ALA A 1 96 ? -3.516 0.682 13.196 1.00 94.56 96 ALA A CA 1
ATOM 755 C C . ALA A 1 96 ? -3.791 2.144 12.797 1.00 94.56 96 ALA A C 1
ATOM 757 O O . ALA A 1 96 ? -4.646 2.820 13.375 1.00 94.56 96 ALA A O 1
ATOM 758 N N . GLU A 1 97 ? -3.068 2.628 11.788 1.00 93.75 97 GLU A N 1
ATOM 759 C CA . GLU A 1 97 ? -3.089 4.026 11.365 1.00 93.75 97 GLU A CA 1
ATOM 760 C C . GLU A 1 97 ? -3.545 4.191 9.913 1.00 93.75 97 GLU A C 1
ATOM 762 O O . GLU A 1 97 ? -3.310 3.347 9.048 1.00 93.75 97 GLU A O 1
ATOM 767 N N . ALA A 1 98 ? -4.178 5.333 9.647 1.00 95.00 98 ALA A N 1
ATOM 768 C CA . ALA A 1 98 ? -4.437 5.849 8.311 1.00 95.00 98 ALA A CA 1
ATOM 769 C C . ALA A 1 98 ? -3.944 7.298 8.278 1.00 95.00 98 ALA A C 1
ATOM 771 O O . ALA A 1 98 ? -4.571 8.189 8.854 1.00 95.00 98 ALA A O 1
ATOM 772 N N . SER A 1 99 ? -2.795 7.511 7.645 1.00 94.94 99 SER A N 1
ATOM 773 C CA . SER A 1 99 ? -2.055 8.769 7.719 1.00 94.94 99 SER A CA 1
ATOM 774 C C . SER A 1 99 ? -2.181 9.545 6.409 1.00 94.94 99 SER A C 1
ATOM 776 O O . SER A 1 99 ? -1.881 8.985 5.347 1.00 94.94 99 SER A O 1
ATOM 778 N N . PRO A 1 100 ? -2.630 10.813 6.444 1.00 94.25 100 PRO A N 1
ATOM 779 C CA . PRO A 1 100 ? -2.762 11.619 5.243 1.00 94.25 100 PRO A CA 1
ATOM 780 C C . PRO A 1 100 ? -1.416 11.958 4.623 1.00 94.25 100 PRO A C 1
ATOM 782 O O . PRO A 1 100 ? -0.431 12.206 5.317 1.00 94.25 100 PRO A O 1
ATOM 785 N N . LEU A 1 101 ? -1.406 11.962 3.294 1.00 96.50 101 LEU A N 1
ATOM 786 C CA . LEU A 1 101 ? -0.295 12.407 2.470 1.00 96.50 101 LEU A CA 1
ATOM 787 C C . LEU A 1 101 ? -0.643 13.787 1.890 1.00 96.50 101 LEU A C 1
ATOM 789 O O . LEU A 1 101 ? -1.116 14.674 2.601 1.00 96.50 101 LEU A O 1
ATOM 793 N N . THR A 1 102 ? -0.401 13.972 0.597 1.00 96.44 102 THR A N 1
ATOM 794 C CA . THR A 1 102 ? -0.807 15.150 -0.172 1.00 96.44 102 THR A CA 1
ATOM 795 C C . THR A 1 102 ? -2.022 14.806 -1.044 1.00 96.44 102 THR A C 1
ATOM 797 O O . THR A 1 102 ? -2.692 13.791 -0.820 1.00 96.44 102 THR A O 1
ATOM 800 N N . SER A 1 103 ? -2.318 15.639 -2.041 1.00 98.00 103 SER A N 1
ATOM 801 C CA . SER A 1 103 ? -3.324 15.337 -3.052 1.00 98.00 103 SER A CA 1
ATOM 802 C C . SER A 1 103 ? -3.082 13.963 -3.692 1.00 98.00 103 SER A C 1
ATOM 804 O O . SER A 1 103 ? -1.956 13.447 -3.742 1.00 98.00 103 SER A O 1
ATOM 806 N N . TYR A 1 104 ? -4.161 13.350 -4.167 1.00 98.25 104 TYR A N 1
ATOM 807 C CA . TYR A 1 104 ? -4.100 12.051 -4.827 1.00 98.25 104 TYR A CA 1
ATOM 808 C C . TYR A 1 104 ? -3.149 12.057 -6.041 1.00 98.25 104 TYR A C 1
ATOM 810 O O . TYR A 1 104 ? -2.264 11.203 -6.146 1.00 98.25 104 TYR A O 1
ATOM 818 N N . GLU A 1 105 ? -3.272 13.060 -6.912 1.00 97.44 105 GLU A N 1
ATOM 819 C CA . GLU A 1 105 ? -2.430 13.200 -8.105 1.00 97.44 105 GLU A CA 1
ATOM 820 C C . GLU A 1 105 ? -0.962 13.479 -7.757 1.00 97.44 105 GLU A C 1
ATOM 822 O O . GLU A 1 105 ? -0.073 12.831 -8.316 1.00 97.44 105 GLU A O 1
ATOM 827 N N . ASP A 1 106 ? -0.688 14.373 -6.797 1.00 98.19 106 ASP A N 1
ATOM 828 C CA . ASP A 1 106 ? 0.689 14.688 -6.393 1.00 98.19 106 ASP A CA 1
ATOM 829 C C . ASP A 1 106 ? 1.372 13.485 -5.738 1.00 98.19 106 ASP A C 1
ATOM 831 O O . ASP A 1 106 ? 2.577 13.294 -5.892 1.00 98.19 106 ASP A O 1
ATOM 835 N N . THR A 1 107 ? 0.610 12.645 -5.032 1.00 98.56 107 THR A N 1
ATOM 836 C CA . THR A 1 107 ? 1.129 11.408 -4.443 1.00 98.56 107 THR A CA 1
ATOM 837 C C . THR A 1 107 ? 1.555 10.428 -5.534 1.00 98.56 107 THR A C 1
ATOM 839 O O . THR A 1 107 ? 2.654 9.880 -5.463 1.00 98.56 107 THR A O 1
ATOM 842 N N . ILE A 1 108 ? 0.741 10.230 -6.577 1.00 98.31 108 ILE A N 1
ATOM 843 C CA . ILE A 1 108 ? 1.123 9.377 -7.716 1.00 98.31 108 ILE A CA 1
ATOM 844 C C . ILE A 1 108 ? 2.333 9.965 -8.448 1.00 98.31 108 ILE A C 1
ATOM 846 O O . ILE A 1 108 ? 3.282 9.237 -8.742 1.00 98.31 108 ILE A O 1
ATOM 850 N N . ALA A 1 109 ? 2.334 11.274 -8.709 1.00 97.75 109 ALA A N 1
ATOM 851 C CA . ALA A 1 109 ? 3.458 11.946 -9.352 1.00 97.75 109 ALA A CA 1
ATOM 852 C C . ALA A 1 109 ? 4.753 11.779 -8.540 1.00 97.75 109 ALA A C 1
ATOM 854 O O . ALA A 1 109 ? 5.788 11.422 -9.105 1.00 97.75 109 ALA A O 1
ATOM 855 N N . PHE A 1 110 ? 4.687 11.959 -7.217 1.00 98.50 110 PHE A N 1
ATOM 856 C CA . PHE A 1 110 ? 5.808 11.729 -6.310 1.00 98.50 110 PHE A CA 1
ATOM 857 C C . PHE A 1 110 ? 6.306 10.284 -6.394 1.00 98.50 110 PHE A C 1
ATOM 859 O O . PHE A 1 110 ? 7.487 10.075 -6.664 1.00 98.50 110 PHE A O 1
ATOM 866 N N . LEU A 1 111 ? 5.420 9.295 -6.227 1.00 98.19 111 LEU A N 1
ATOM 867 C CA . LEU A 1 111 ? 5.793 7.877 -6.241 1.00 98.19 111 LEU A CA 1
ATOM 868 C C . LEU A 1 111 ? 6.473 7.470 -7.556 1.00 98.19 111 LEU A C 1
ATOM 870 O O . LEU A 1 111 ? 7.438 6.712 -7.534 1.00 98.19 111 LEU A O 1
ATOM 874 N N . LEU A 1 112 ? 6.002 7.977 -8.698 1.00 96.44 112 LEU A N 1
ATOM 875 C CA . LEU A 1 112 ? 6.522 7.582 -10.010 1.00 96.44 112 LEU A CA 1
ATOM 876 C C . LEU A 1 112 ? 7.780 8.343 -10.439 1.00 96.44 112 LEU A C 1
ATOM 878 O O . LEU A 1 112 ? 8.608 7.792 -11.163 1.00 96.44 112 LEU A O 1
ATOM 882 N N . GLN A 1 113 ? 7.906 9.616 -10.062 1.00 96.00 113 GLN A N 1
ATOM 883 C CA . GLN A 1 113 ? 8.877 10.524 -10.686 1.00 96.00 113 GLN A CA 1
ATOM 884 C C . GLN A 1 113 ? 9.928 11.047 -9.709 1.00 96.00 113 GLN A C 1
ATOM 886 O O . GLN A 1 113 ? 11.006 11.460 -10.143 1.00 96.00 113 GLN A O 1
ATOM 891 N N . SER A 1 114 ? 9.644 11.037 -8.405 1.00 97.75 114 SER A N 1
ATOM 892 C CA . SER A 1 114 ? 10.573 11.573 -7.417 1.00 97.75 114 SER A CA 1
ATOM 893 C C . SER A 1 114 ? 11.771 10.638 -7.219 1.00 97.75 114 SER A C 1
ATOM 895 O O . SER A 1 114 ? 11.587 9.436 -7.007 1.00 97.75 114 SER A O 1
ATOM 897 N N . PRO A 1 115 ? 13.013 11.157 -7.217 1.00 97.38 115 PRO A N 1
ATOM 898 C CA . PRO A 1 115 ? 14.178 10.374 -6.820 1.00 97.38 115 PRO A CA 1
ATOM 899 C C . PRO A 1 115 ? 14.164 9.978 -5.335 1.00 97.38 115 PRO A C 1
ATOM 901 O O . PRO A 1 115 ? 14.928 9.078 -4.983 1.00 97.38 115 PRO A O 1
ATOM 904 N N . ASP A 1 116 ? 13.309 10.613 -4.524 1.00 98.12 116 ASP A N 1
ATOM 905 C CA . ASP A 1 116 ? 13.152 10.379 -3.081 1.00 98.12 116 ASP A CA 1
ATOM 906 C C . ASP A 1 116 ? 12.094 9.300 -2.779 1.00 98.12 116 ASP A C 1
ATOM 908 O O . ASP A 1 116 ? 11.953 8.858 -1.639 1.00 98.12 116 ASP A O 1
ATOM 912 N N . ALA A 1 117 ? 11.340 8.846 -3.791 1.00 98.44 117 ALA A N 1
ATOM 913 C CA . ALA A 1 117 ? 10.310 7.823 -3.616 1.00 98.44 117 ALA A CA 1
ATOM 914 C C . ALA A 1 117 ? 10.842 6.508 -3.007 1.00 98.44 117 ALA A C 1
ATOM 916 O O . ALA A 1 117 ? 10.170 5.978 -2.122 1.00 98.44 117 ALA A O 1
ATOM 917 N N . PRO A 1 118 ? 12.027 5.977 -3.386 1.00 98.56 118 PRO A N 1
ATOM 918 C CA . PRO A 1 118 ? 12.533 4.764 -2.751 1.00 98.56 118 PRO A CA 1
ATOM 919 C C . PRO A 1 118 ? 12.882 4.941 -1.272 1.00 98.56 118 PRO A C 1
ATOM 921 O O . PRO A 1 118 ? 12.631 4.038 -0.480 1.00 98.56 118 PRO A O 1
ATOM 924 N N . GLU A 1 119 ? 13.414 6.104 -0.883 1.00 98.38 119 GLU A N 1
ATOM 925 C CA . GLU A 1 119 ? 13.701 6.415 0.522 1.00 98.38 119 GLU A CA 1
ATOM 926 C C . GLU A 1 119 ? 12.399 6.516 1.325 1.00 98.38 119 GLU A C 1
ATOM 928 O O . GLU A 1 119 ? 12.271 5.892 2.376 1.00 98.38 119 GLU A O 1
ATOM 933 N N . PHE A 1 120 ? 11.392 7.213 0.789 1.00 98.25 120 PHE A N 1
ATOM 934 C CA . PHE A 1 120 ? 10.055 7.293 1.387 1.00 98.25 120 PHE A CA 1
ATOM 935 C C . PHE A 1 120 ? 9.388 5.915 1.567 1.00 98.25 120 PHE A C 1
ATOM 937 O O . PHE A 1 120 ? 8.631 5.705 2.518 1.00 98.25 120 PHE A O 1
ATOM 944 N N . LEU A 1 121 ? 9.665 4.979 0.656 1.00 98.50 121 LEU A N 1
ATOM 945 C CA . LEU A 1 121 ? 9.188 3.595 0.702 1.00 98.50 121 LEU A CA 1
ATOM 946 C C . LEU A 1 121 ? 10.114 2.660 1.495 1.00 98.50 121 LEU A C 1
ATOM 948 O O . LEU A 1 121 ? 9.824 1.470 1.579 1.00 98.50 121 LEU A O 1
ATOM 952 N N . GLU A 1 122 ? 11.180 3.176 2.111 1.00 98.31 122 GLU A N 1
ATOM 953 C CA . GLU A 1 122 ? 12.124 2.425 2.949 1.00 98.31 122 GLU A CA 1
ATOM 954 C C . GLU A 1 122 ? 12.893 1.323 2.187 1.00 98.31 122 GLU A C 1
ATOM 956 O O . GLU A 1 122 ? 13.073 0.211 2.689 1.00 98.31 122 GLU A O 1
ATOM 961 N N . GLU A 1 123 ? 13.371 1.619 0.972 1.00 98.25 123 GLU A N 1
ATOM 962 C CA . GLU A 1 123 ? 14.087 0.657 0.115 1.00 98.25 123 GLU A CA 1
ATOM 963 C C . GLU A 1 123 ? 15.319 0.028 0.789 1.00 98.25 123 GLU A C 1
ATOM 965 O O . GLU A 1 123 ? 15.555 -1.172 0.642 1.00 98.25 123 GLU A O 1
ATOM 970 N N . ASP A 1 124 ? 16.086 0.789 1.571 1.00 98.06 124 ASP A N 1
ATOM 971 C CA . ASP A 1 124 ? 17.256 0.253 2.281 1.00 98.06 124 ASP A CA 1
ATOM 972 C C . ASP A 1 124 ? 16.859 -0.814 3.314 1.00 98.06 124 ASP A C 1
ATOM 974 O O . ASP A 1 124 ? 17.513 -1.857 3.425 1.00 98.06 124 ASP A O 1
ATOM 978 N N . THR A 1 125 ? 15.746 -0.602 4.022 1.00 98.31 125 THR A N 1
ATOM 979 C CA . THR A 1 125 ? 15.189 -1.581 4.964 1.00 98.31 125 THR A CA 1
ATOM 980 C C . THR A 1 125 ? 14.660 -2.806 4.225 1.00 98.31 125 THR A C 1
ATOM 982 O O . THR A 1 125 ? 14.921 -3.933 4.651 1.00 98.31 125 THR A O 1
ATOM 985 N N . MET A 1 126 ? 13.981 -2.613 3.088 1.00 98.31 126 MET A N 1
ATOM 986 C CA . MET A 1 126 ? 13.539 -3.715 2.227 1.00 98.31 126 MET A CA 1
ATOM 987 C C . MET A 1 126 ? 14.730 -4.564 1.763 1.00 98.31 126 MET A C 1
ATOM 989 O O . MET A 1 126 ? 14.692 -5.788 1.858 1.00 98.31 126 MET A O 1
ATOM 993 N N . ASN A 1 127 ? 15.819 -3.930 1.321 1.00 98.12 127 ASN A N 1
ATOM 994 C CA . ASN A 1 127 ? 17.033 -4.620 0.887 1.00 98.12 127 ASN A CA 1
ATOM 995 C C . ASN A 1 127 ? 17.682 -5.418 2.029 1.00 98.12 127 ASN A C 1
ATOM 997 O O . ASN A 1 127 ? 18.147 -6.539 1.814 1.00 98.12 127 ASN A O 1
ATOM 1001 N N . ALA A 1 128 ? 17.689 -4.881 3.251 1.00 98.44 128 ALA A N 1
ATOM 1002 C CA . ALA A 1 128 ? 18.163 -5.608 4.426 1.00 98.44 128 ALA A CA 1
ATOM 1003 C C . ALA A 1 128 ? 17.258 -6.808 4.770 1.00 98.44 128 ALA A C 1
ATOM 1005 O O . ALA A 1 128 ? 17.759 -7.887 5.098 1.00 98.44 128 ALA A O 1
ATOM 1006 N N . ALA A 1 129 ? 15.935 -6.659 4.639 1.00 98.12 129 ALA A N 1
ATOM 1007 C CA . ALA A 1 129 ? 14.990 -7.762 4.793 1.00 98.12 129 ALA A CA 1
ATOM 1008 C C . ALA A 1 129 ? 15.202 -8.841 3.715 1.00 98.12 129 ALA A C 1
ATOM 1010 O O . ALA A 1 129 ? 15.265 -10.026 4.036 1.00 98.12 129 ALA A O 1
ATOM 1011 N N . PHE A 1 130 ? 15.413 -8.451 2.457 1.00 98.19 130 PHE A N 1
ATOM 1012 C CA . PHE A 1 130 ? 15.710 -9.373 1.356 1.00 98.19 130 PHE A CA 1
ATOM 1013 C C . PHE A 1 130 ? 16.961 -10.202 1.624 1.00 98.19 130 PHE A C 1
ATOM 1015 O O . PHE A 1 130 ? 16.928 -11.422 1.488 1.00 98.19 130 PHE A O 1
ATOM 1022 N N . GLN A 1 131 ? 18.036 -9.568 2.096 1.00 98.19 131 GLN A N 1
ATOM 1023 C CA . GLN A 1 131 ? 19.254 -10.279 2.493 1.00 98.19 131 GLN A CA 1
ATOM 1024 C C . GLN A 1 131 ? 19.003 -11.268 3.635 1.00 98.19 131 GLN A C 1
ATOM 1026 O O . GLN A 1 131 ? 19.535 -12.376 3.621 1.00 98.19 131 GLN A O 1
ATOM 1031 N N . ARG A 1 132 ? 18.191 -10.886 4.628 1.00 97.69 132 ARG A N 1
ATOM 1032 C CA . ARG A 1 132 ? 17.860 -11.741 5.775 1.00 97.69 132 ARG A CA 1
ATOM 1033 C C . ARG A 1 132 ? 17.051 -12.975 5.375 1.00 97.69 132 ARG A C 1
ATOM 1035 O O . ARG A 1 132 ? 17.275 -14.042 5.944 1.00 97.69 132 ARG A O 1
ATOM 1042 N N . PHE A 1 133 ? 16.110 -12.820 4.449 1.00 97.81 133 PHE A N 1
ATOM 1043 C CA . PHE A 1 133 ? 15.185 -13.879 4.039 1.00 97.81 133 PHE A CA 1
ATOM 1044 C C . PHE A 1 133 ? 15.613 -14.615 2.761 1.00 97.81 133 PHE A C 1
ATOM 1046 O O . PHE A 1 133 ? 14.863 -15.462 2.288 1.00 97.81 133 PHE A O 1
ATOM 1053 N N . ASP A 1 134 ? 16.802 -14.318 2.222 1.00 97.44 134 ASP A N 1
ATOM 1054 C CA . ASP A 1 134 ? 17.305 -14.852 0.943 1.00 97.44 134 ASP A CA 1
ATOM 1055 C C . ASP A 1 134 ? 16.310 -14.631 -0.216 1.00 97.44 134 ASP A C 1
ATOM 1057 O O . ASP A 1 134 ? 16.023 -15.514 -1.025 1.00 97.44 134 ASP A O 1
ATOM 1061 N N . MET A 1 135 ? 15.734 -13.426 -0.263 1.00 97.25 135 MET A N 1
ATOM 1062 C CA . MET A 1 135 ? 14.754 -13.005 -1.263 1.00 97.25 135 MET A CA 1
ATOM 1063 C C . MET A 1 135 ? 15.388 -12.050 -2.275 1.00 97.25 135 MET A C 1
ATOM 1065 O O . MET A 1 135 ? 16.235 -11.227 -1.940 1.00 97.25 135 MET A O 1
ATOM 1069 N N . PHE A 1 136 ? 14.920 -12.113 -3.521 1.00 94.81 136 PHE A N 1
ATOM 1070 C CA . PHE A 1 136 ? 15.321 -11.190 -4.595 1.00 94.81 136 PHE A CA 1
ATOM 1071 C C . PHE A 1 136 ? 14.172 -10.282 -5.058 1.00 94.81 136 PHE A C 1
ATOM 1073 O O . PHE A 1 136 ? 14.353 -9.443 -5.939 1.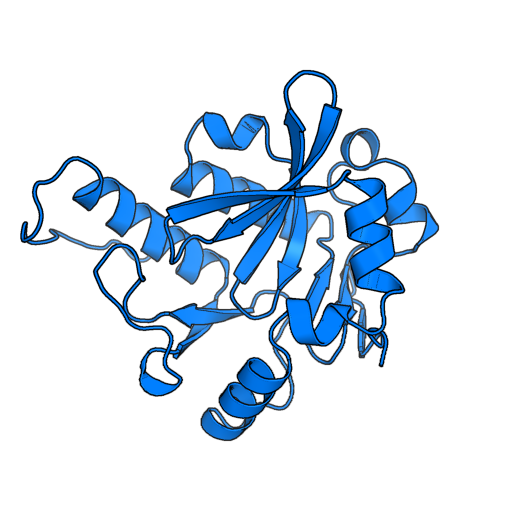00 94.81 136 PHE A O 1
ATOM 1080 N N . GLY A 1 137 ? 12.990 -10.459 -4.468 1.00 96.94 137 GLY A N 1
ATOM 1081 C CA . GLY A 1 137 ? 11.782 -9.695 -4.730 1.00 96.94 137 GLY A CA 1
ATOM 1082 C C . GLY A 1 137 ? 10.601 -10.225 -3.920 1.00 96.94 137 GLY A C 1
ATOM 1083 O O . GLY A 1 137 ? 10.685 -11.300 -3.326 1.00 96.94 137 GLY A O 1
ATOM 1084 N N . ILE A 1 138 ? 9.506 -9.469 -3.910 1.00 96.75 138 ILE A N 1
ATOM 1085 C CA . ILE A 1 138 ? 8.236 -9.842 -3.276 1.00 96.75 138 ILE A CA 1
ATOM 1086 C C . ILE A 1 138 ? 7.193 -10.077 -4.368 1.00 96.75 138 ILE A C 1
ATOM 1088 O O . ILE A 1 138 ? 7.033 -9.252 -5.272 1.00 96.75 138 ILE A O 1
ATOM 1092 N N . GLU A 1 139 ? 6.487 -11.202 -4.266 1.00 96.12 139 GLU A N 1
ATOM 1093 C CA . GLU A 1 139 ? 5.364 -11.545 -5.142 1.00 96.12 139 GLU A CA 1
ATOM 1094 C C . GLU A 1 139 ? 4.218 -10.525 -5.018 1.00 96.12 139 GLU A C 1
ATOM 1096 O O . GLU A 1 139 ? 4.184 -9.684 -4.121 1.00 96.12 139 GLU A O 1
ATOM 1101 N N . PHE A 1 140 ? 3.290 -10.534 -5.971 1.00 96.94 140 PHE A N 1
ATOM 1102 C CA . PHE A 1 140 ? 2.301 -9.459 -6.091 1.00 96.94 140 PHE A CA 1
ATOM 1103 C C . PHE A 1 140 ? 1.312 -9.394 -4.909 1.00 96.94 140 PHE A C 1
ATOM 1105 O O . PHE A 1 140 ? 0.844 -8.312 -4.559 1.00 96.94 140 PHE A O 1
ATOM 1112 N N . ASP A 1 141 ? 1.053 -10.540 -4.287 1.00 97.00 141 ASP A N 1
ATOM 1113 C CA . ASP A 1 141 ? 0.128 -10.823 -3.182 1.00 97.00 141 ASP A CA 1
ATOM 1114 C C . ASP A 1 141 ? 0.842 -11.024 -1.828 1.00 97.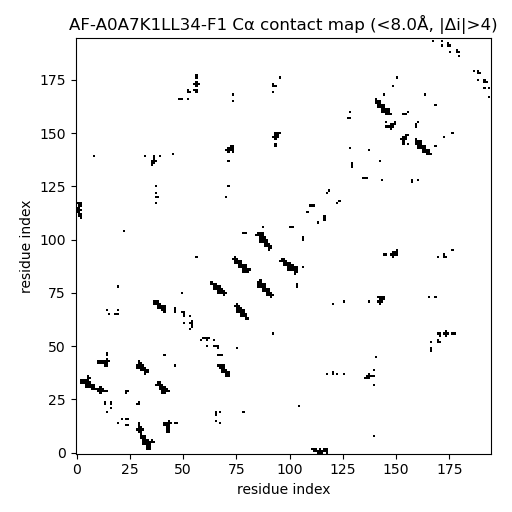00 141 ASP A C 1
ATOM 1116 O O . ASP A 1 141 ? 0.242 -11.460 -0.845 1.00 97.00 141 ASP A O 1
ATOM 1120 N N . ARG A 1 142 ? 2.137 -10.701 -1.750 1.00 98.19 142 ARG A N 1
ATOM 1121 C CA . ARG A 1 142 ? 2.961 -10.879 -0.547 1.00 98.19 142 ARG A CA 1
ATOM 1122 C C . ARG A 1 142 ? 3.418 -9.542 0.029 1.00 98.19 142 ARG A C 1
ATOM 1124 O O . ARG A 1 142 ? 3.540 -8.537 -0.673 1.00 98.19 142 ARG A O 1
ATOM 1131 N N . CYS A 1 143 ? 3.745 -9.553 1.314 1.00 98.62 143 CYS A N 1
ATOM 1132 C CA . CYS A 1 143 ? 4.429 -8.462 2.004 1.00 98.62 143 CYS A CA 1
ATOM 1133 C C . CYS A 1 143 ? 5.456 -9.002 3.003 1.00 98.62 143 CYS A C 1
ATOM 1135 O O . CYS A 1 143 ? 5.514 -10.201 3.269 1.00 98.62 143 CYS A O 1
ATOM 1137 N N . ILE A 1 144 ? 6.259 -8.108 3.577 1.00 98.56 144 ILE A N 1
ATOM 1138 C CA . ILE A 1 144 ? 7.096 -8.378 4.746 1.00 98.56 144 ILE A CA 1
ATOM 1139 C C . ILE A 1 144 ? 6.595 -7.476 5.878 1.00 98.56 144 ILE A C 1
ATOM 1141 O O . ILE A 1 144 ? 6.935 -6.295 5.948 1.00 98.56 144 ILE A O 1
ATOM 1145 N N . GLY A 1 145 ? 5.729 -8.029 6.724 1.00 97.44 145 GLY A N 1
ATOM 1146 C CA . GLY A 1 145 ? 5.043 -7.310 7.798 1.00 97.44 145 GLY A CA 1
ATOM 1147 C C . GLY A 1 145 ? 5.695 -7.519 9.166 1.00 97.44 145 GLY A C 1
ATOM 1148 O O . GLY A 1 145 ? 6.578 -8.362 9.327 1.00 97.44 145 GLY A O 1
ATOM 1149 N N . LEU A 1 146 ? 5.249 -6.764 10.174 1.00 98.12 146 LEU A N 1
ATOM 11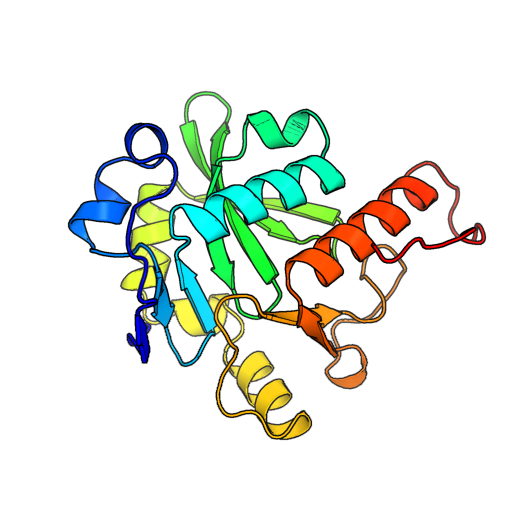50 C CA . LEU A 1 146 ? 5.667 -6.991 11.564 1.00 98.12 146 LEU A CA 1
ATOM 1151 C C . LEU A 1 146 ? 4.995 -8.243 12.158 1.00 98.12 146 LEU A C 1
ATOM 1153 O O . LEU A 1 146 ? 3.771 -8.344 12.139 1.00 98.12 146 LEU A O 1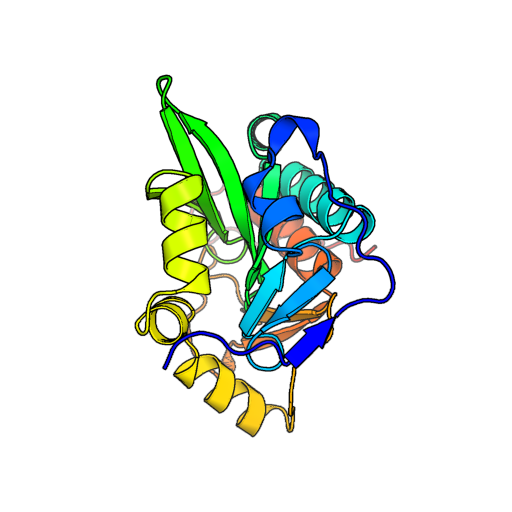
ATOM 1157 N N . LYS A 1 147 ? 5.779 -9.147 12.759 1.00 96.19 147 LYS A N 1
ATOM 1158 C CA . LYS A 1 147 ? 5.310 -10.322 13.523 1.00 96.19 147 LYS A CA 1
ATOM 1159 C C . LYS A 1 147 ? 4.512 -9.903 14.747 1.00 96.19 147 LYS A C 1
ATOM 1161 O O . LYS A 1 147 ? 3.451 -10.452 15.026 1.00 96.19 147 LYS A O 1
ATOM 1166 N N . ILE A 1 148 ? 5.061 -8.951 15.497 1.00 96.81 148 ILE A N 1
ATOM 1167 C CA . ILE A 1 148 ? 4.393 -8.284 16.609 1.00 96.81 148 ILE A CA 1
ATOM 1168 C C . ILE A 1 148 ? 4.014 -6.887 16.110 1.00 96.81 148 ILE A C 1
ATOM 1170 O O . ILE A 1 148 ? 4.921 -6.078 15.894 1.00 96.81 148 ILE A O 1
ATOM 1174 N N . PRO A 1 149 ? 2.717 -6.590 15.919 1.00 96.50 149 PRO A N 1
ATOM 1175 C CA . PRO A 1 149 ? 2.259 -5.268 15.505 1.00 96.50 149 PRO A CA 1
ATOM 1176 C C . PRO A 1 149 ? 2.723 -4.162 16.460 1.00 96.50 149 PRO A C 1
ATOM 1178 O O . PRO A 1 149 ? 2.802 -4.358 17.677 1.00 96.50 149 PRO A O 1
ATOM 1181 N N . ALA A 1 150 ? 2.986 -2.974 15.921 1.00 95.62 150 ALA A N 1
ATOM 1182 C CA . ALA A 1 150 ? 3.433 -1.819 16.692 1.00 95.62 150 ALA A CA 1
ATOM 1183 C C . ALA A 1 150 ? 2.382 -1.362 17.717 1.00 95.62 150 ALA A C 1
ATOM 1185 O O . ALA A 1 150 ? 2.735 -0.998 18.838 1.00 95.62 150 ALA A O 1
ATOM 1186 N N . PHE A 1 151 ? 1.084 -1.486 17.406 1.00 92.50 151 PHE A N 1
ATOM 1187 C CA . PHE A 1 151 ? 0.011 -1.192 18.369 1.00 92.50 151 PHE A CA 1
ATOM 1188 C C . PHE A 1 151 ? -0.026 -2.159 19.575 1.00 92.50 151 PHE A C 1
ATOM 1190 O O . PHE A 1 151 ? -0.707 -1.885 20.562 1.00 92.50 151 PHE A O 1
ATOM 1197 N N . LEU A 1 152 ? 0.724 -3.269 19.528 1.00 93.56 152 LEU A N 1
ATOM 1198 C CA . LEU A 1 152 ? 0.972 -4.176 20.658 1.00 93.56 152 LEU A CA 1
ATOM 1199 C C . LEU A 1 152 ? 2.346 -3.961 21.320 1.00 93.56 152 LEU A C 1
ATOM 1201 O O . LEU A 1 152 ? 2.751 -4.756 22.168 1.00 93.56 152 LEU A O 1
ATOM 1205 N N . GLY A 1 153 ? 3.068 -2.903 20.948 1.00 93.38 153 GLY A N 1
ATOM 1206 C CA . GLY A 1 153 ? 4.415 -2.613 21.439 1.00 93.38 153 GLY A CA 1
ATOM 1207 C C . GLY A 1 153 ? 5.531 -3.351 20.697 1.0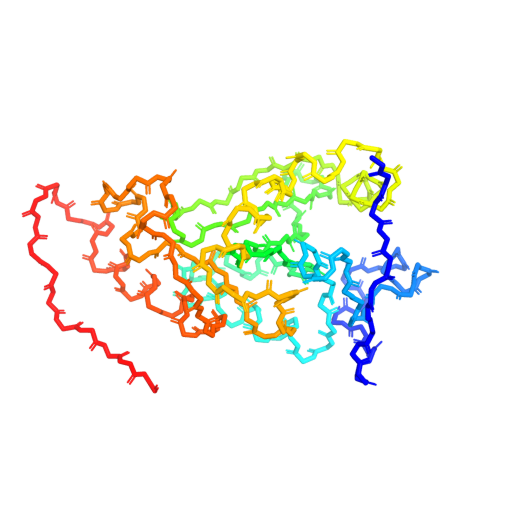0 93.38 153 GLY A C 1
ATOM 1208 O O . GLY A 1 153 ? 6.642 -3.432 21.216 1.00 93.38 153 GLY A O 1
ATOM 1209 N N . GLY A 1 154 ? 5.255 -3.908 19.514 1.00 95.94 154 GLY A N 1
ATOM 1210 C CA . GLY A 1 154 ? 6.299 -4.436 18.639 1.00 95.94 154 GLY A CA 1
ATOM 1211 C C . GLY A 1 154 ? 7.214 -3.331 18.108 1.00 95.94 154 GLY A C 1
ATOM 1212 O O . GLY A 1 154 ? 6.760 -2.234 17.793 1.00 95.94 154 GLY A O 1
ATOM 1213 N N . GLU A 1 155 ? 8.507 -3.624 17.998 1.00 96.06 155 GLU A N 1
ATOM 1214 C CA . GLU A 1 155 ? 9.501 -2.681 17.475 1.00 96.06 155 GLU A CA 1
ATOM 1215 C C . GLU A 1 155 ? 9.694 -2.854 15.962 1.00 96.06 155 GLU A C 1
ATOM 1217 O O . GLU A 1 155 ? 9.581 -3.961 15.429 1.00 96.06 155 GLU A O 1
ATOM 1222 N N . GLU A 1 156 ? 10.045 -1.773 15.264 1.00 94.75 156 GLU A N 1
ATOM 1223 C CA . GLU A 1 156 ? 10.397 -1.794 13.838 1.00 94.75 156 GLU A CA 1
ATOM 1224 C C . GLU A 1 156 ? 11.842 -2.262 13.627 1.00 94.75 156 GLU A C 1
ATOM 1226 O O . GLU A 1 156 ? 12.735 -1.496 13.269 1.00 94.75 156 GLU A O 1
ATOM 1231 N N . THR A 1 157 ? 12.083 -3.544 13.888 1.00 96.75 157 THR A N 1
ATOM 1232 C CA . THR A 1 157 ? 13.394 -4.185 13.733 1.00 96.75 157 THR A CA 1
ATOM 1233 C C . THR A 1 157 ? 13.340 -5.294 12.689 1.00 96.75 157 THR A C 1
ATOM 1235 O O . THR A 1 157 ? 12.292 -5.897 12.455 1.00 96.75 157 THR A O 1
ATOM 1238 N N . LEU A 1 158 ? 14.485 -5.614 12.075 1.00 96.69 158 LEU A N 1
ATOM 1239 C CA . LEU A 1 158 ? 14.579 -6.705 11.094 1.00 96.69 158 LEU A CA 1
ATOM 1240 C C . LEU A 1 158 ? 14.200 -8.066 11.700 1.00 96.69 158 LEU A C 1
ATOM 1242 O O . LEU A 1 158 ? 13.732 -8.961 10.999 1.00 96.69 158 LEU A O 1
ATOM 1246 N N . GLU A 1 159 ? 14.398 -8.241 13.005 1.00 97.19 159 GLU A N 1
ATOM 1247 C CA . GLU A 1 159 ? 14.022 -9.440 13.750 1.00 97.19 159 GLU A CA 1
ATOM 1248 C C . GLU A 1 159 ? 12.501 -9.611 13.843 1.00 97.19 159 GLU A C 1
ATOM 1250 O O . GLU A 1 159 ? 12.007 -10.746 13.782 1.00 97.19 159 GLU A O 1
ATOM 1255 N N . ASN A 1 160 ? 11.780 -8.491 13.958 1.00 98.00 160 ASN A N 1
ATOM 1256 C CA . ASN A 1 160 ? 10.327 -8.445 14.042 1.00 98.00 160 ASN A CA 1
ATOM 1257 C C . ASN A 1 160 ? 9.648 -8.430 12.664 1.00 98.00 160 ASN A C 1
ATOM 1259 O O . ASN A 1 160 ? 8.428 -8.427 12.606 1.00 98.00 160 ASN A O 1
ATOM 1263 N N . LEU A 1 161 ? 10.393 -8.458 11.558 1.00 98.19 161 LEU A N 1
ATOM 1264 C CA . LEU A 1 161 ? 9.829 -8.632 10.219 1.00 98.19 161 LEU A CA 1
ATOM 1265 C C . LEU A 1 161 ? 9.628 -10.119 9.880 1.00 98.19 161 LEU A C 1
ATOM 1267 O O . LEU A 1 161 ? 10.419 -10.966 10.311 1.00 98.19 161 LEU A O 1
ATOM 1271 N N . ASP A 1 162 ? 8.591 -10.432 9.098 1.00 97.88 162 ASP A N 1
ATOM 1272 C CA . ASP A 1 162 ? 8.381 -11.737 8.449 1.00 97.88 162 ASP A CA 1
ATOM 1273 C C . ASP A 1 162 ? 7.682 -11.597 7.091 1.00 97.88 162 ASP A C 1
ATOM 1275 O O . ASP A 1 162 ? 6.750 -10.794 6.970 1.00 97.88 162 ASP A O 1
ATOM 1279 N N . PRO A 1 163 ? 8.057 -12.406 6.085 1.00 98.31 163 PRO A N 1
ATOM 1280 C CA . PRO A 1 163 ? 7.255 -12.575 4.883 1.00 98.31 163 PRO A CA 1
ATOM 1281 C C . PRO A 1 163 ? 5.876 -13.163 5.212 1.00 98.31 163 PRO A C 1
ATOM 1283 O O . PRO A 1 163 ? 5.771 -14.145 5.946 1.00 98.31 163 PRO A O 1
ATOM 1286 N N . SER A 1 164 ? 4.823 -12.600 4.628 1.00 98.19 164 SER A N 1
ATOM 1287 C CA . SER A 1 164 ? 3.446 -13.068 4.787 1.00 98.19 164 SER A CA 1
ATOM 1288 C C . SER A 1 164 ? 2.668 -12.946 3.481 1.00 98.19 164 SER A C 1
ATOM 1290 O O . SER A 1 164 ? 3.014 -12.176 2.584 1.00 98.19 164 SER A O 1
ATOM 1292 N N . ASP A 1 165 ? 1.601 -13.732 3.386 1.00 98.12 165 ASP A N 1
ATOM 1293 C CA . ASP A 1 165 ? 0.476 -13.416 2.508 1.00 98.12 165 ASP A CA 1
ATOM 1294 C C . ASP A 1 165 ? -0.169 -12.089 2.943 1.00 98.12 165 ASP A C 1
ATOM 1296 O O . ASP A 1 165 ? -0.280 -11.843 4.151 1.00 98.12 165 ASP A O 1
ATOM 1300 N N . MET A 1 166 ? -0.523 -11.229 1.982 1.00 97.31 166 MET A N 1
ATOM 1301 C CA . MET A 1 166 ? -1.080 -9.899 2.248 1.00 97.31 166 MET A CA 1
ATOM 1302 C C . MET A 1 166 ? -2.407 -9.982 3.006 1.00 97.31 166 MET A C 1
ATOM 1304 O O . MET A 1 166 ? -2.586 -9.279 4.002 1.00 97.31 166 MET A O 1
ATOM 1308 N N . ASP A 1 167 ? -3.305 -10.863 2.571 1.00 96.88 167 ASP A N 1
ATOM 1309 C CA . ASP A 1 167 ? -4.652 -10.976 3.130 1.00 96.88 167 ASP A CA 1
ATOM 1310 C C . ASP A 1 167 ? -4.585 -11.615 4.520 1.00 96.88 167 ASP A C 1
ATOM 1312 O O . ASP A 1 167 ? -5.211 -11.141 5.470 1.00 96.88 167 ASP A O 1
ATOM 1316 N N . VAL A 1 168 ? -3.717 -12.621 4.695 1.00 97.44 168 VAL A N 1
ATOM 1317 C CA . VAL A 1 168 ? -3.442 -13.196 6.024 1.00 97.44 168 VAL A CA 1
ATOM 1318 C C . VAL A 1 168 ? -2.865 -12.144 6.972 1.00 97.44 168 VAL A C 1
ATOM 1320 O O . VAL A 1 168 ? -3.269 -12.087 8.134 1.00 97.44 168 VAL A O 1
ATOM 1323 N N . TYR A 1 169 ? -1.937 -11.303 6.501 1.00 98.31 169 TYR A N 1
ATOM 1324 C CA . TYR A 1 169 ? -1.316 -10.262 7.324 1.00 98.31 169 TYR A CA 1
ATOM 1325 C C . TYR A 1 169 ? -2.343 -9.235 7.809 1.00 98.31 169 TYR A C 1
ATOM 1327 O O . TYR A 1 169 ? -2.396 -8.905 8.998 1.00 98.31 169 TYR A O 1
ATOM 1335 N N . TRP A 1 170 ? -3.190 -8.759 6.897 1.00 98.31 170 TRP A N 1
ATOM 1336 C CA . TRP A 1 170 ? -4.237 -7.796 7.215 1.00 98.31 170 TRP A CA 1
ATOM 1337 C C . TRP A 1 170 ? -5.319 -8.384 8.118 1.00 98.31 170 TRP A C 1
ATOM 1339 O O . TRP A 1 170 ? -5.625 -7.772 9.144 1.00 98.31 170 TRP A O 1
ATOM 1349 N N . SER A 1 171 ? -5.836 -9.577 7.808 1.00 96.62 171 SER A N 1
ATOM 1350 C CA . SER A 1 171 ? -6.853 -10.234 8.639 1.00 96.62 171 SER A CA 1
ATOM 1351 C C . SER A 1 171 ? -6.329 -10.527 10.048 1.00 96.62 171 SER A C 1
ATOM 1353 O O . SER A 1 171 ? -7.005 -10.250 11.042 1.00 96.62 171 SER A O 1
ATOM 1355 N N . PHE A 1 172 ? -5.084 -11.001 10.176 1.00 96.50 172 PHE A N 1
ATOM 1356 C CA . PHE A 1 172 ? -4.452 -11.220 11.480 1.00 96.50 172 PHE A CA 1
ATOM 1357 C C . PHE A 1 172 ? -4.402 -9.932 12.314 1.00 96.50 172 PHE A C 1
ATOM 1359 O O . PHE A 1 172 ? -4.839 -9.919 13.471 1.00 96.50 172 PHE A O 1
ATOM 1366 N N . ASN A 1 173 ? -3.927 -8.833 11.720 1.00 97.69 173 ASN A N 1
ATOM 1367 C CA . ASN A 1 173 ? -3.858 -7.544 12.403 1.00 97.69 173 ASN A CA 1
ATOM 1368 C C . ASN A 1 173 ? -5.253 -7.011 12.752 1.00 97.69 173 ASN A C 1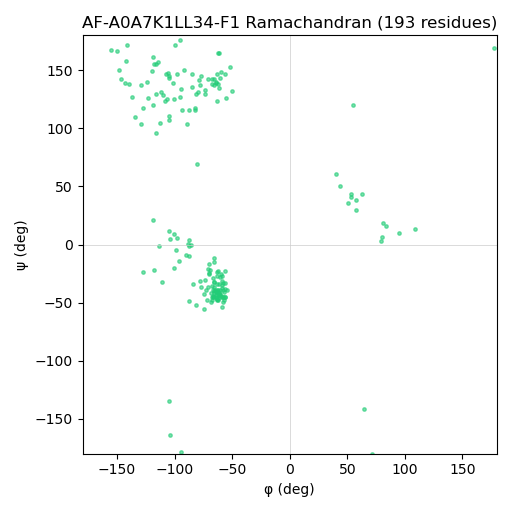
ATOM 1370 O O . ASN A 1 173 ? -5.436 -6.495 13.854 1.00 97.69 173 ASN A O 1
ATOM 1374 N N . ALA A 1 174 ? -6.245 -7.176 11.873 1.00 96.31 174 ALA A N 1
ATOM 1375 C CA . ALA A 1 174 ? -7.624 -6.755 12.113 1.00 96.31 174 ALA A CA 1
ATOM 1376 C C . ALA A 1 174 ? -8.249 -7.498 13.300 1.00 96.31 174 ALA A C 1
ATOM 1378 O O . ALA A 1 174 ? -8.820 -6.877 14.200 1.00 96.31 174 ALA A O 1
ATOM 1379 N N . GLN A 1 175 ? -8.107 -8.825 13.346 1.00 94.19 175 GLN A N 1
ATOM 1380 C CA . GLN A 1 175 ? -8.634 -9.645 14.436 1.00 94.19 175 GLN A CA 1
ATOM 1381 C C . GLN A 1 175 ? -8.025 -9.262 15.784 1.00 94.19 175 GLN A C 1
ATOM 1383 O O . GLN A 1 175 ? -8.748 -9.129 16.771 1.00 94.19 175 GLN A O 1
ATOM 1388 N N . ILE A 1 176 ? -6.708 -9.058 15.831 1.00 93.44 176 ILE A N 1
ATOM 1389 C CA . ILE A 1 176 ? -6.014 -8.661 17.057 1.00 93.44 176 ILE A CA 1
ATOM 1390 C C . ILE A 1 176 ? -6.410 -7.243 17.457 1.00 93.44 176 ILE A C 1
ATOM 1392 O O . ILE A 1 176 ? -6.794 -7.027 18.607 1.00 93.44 176 ILE A O 1
ATOM 1396 N N . TYR A 1 177 ? -6.367 -6.287 16.527 1.00 93.44 177 TYR A N 1
ATOM 1397 C CA . TYR A 1 177 ? -6.722 -4.898 16.802 1.00 93.44 177 TYR A CA 1
ATOM 1398 C C . TYR A 1 177 ? -8.143 -4.787 17.364 1.00 93.44 177 TYR A C 1
ATOM 1400 O O . TYR A 1 177 ? -8.353 -4.151 18.397 1.00 93.44 177 TYR A O 1
ATOM 1408 N N . ASN A 1 178 ? -9.108 -5.485 16.762 1.00 89.75 178 ASN A N 1
ATOM 1409 C CA . ASN A 1 178 ? -10.494 -5.491 17.225 1.00 89.75 178 ASN A CA 1
ATOM 1410 C C . ASN A 1 178 ? -10.672 -6.073 18.633 1.00 89.75 178 ASN A C 1
ATOM 1412 O O . ASN A 1 178 ? -11.599 -5.670 19.334 1.00 89.75 178 ASN A O 1
ATOM 1416 N N . GLN A 1 179 ? -9.788 -6.974 19.068 1.00 88.31 179 GLN A N 1
ATOM 1417 C CA . GLN A 1 179 ? -9.795 -7.474 20.441 1.00 88.31 179 GLN A CA 1
ATOM 1418 C C . GLN A 1 179 ? -9.203 -6.467 21.428 1.00 88.31 179 GLN A C 1
ATOM 1420 O O . GLN A 1 179 ? -9.702 -6.376 22.544 1.00 88.31 179 GLN A O 1
ATOM 1425 N N . VAL A 1 180 ? -8.164 -5.714 21.048 1.00 87.62 180 VAL A N 1
ATOM 1426 C CA . VAL A 1 180 ? -7.392 -4.888 21.997 1.00 87.62 180 VAL A CA 1
ATOM 1427 C C . VAL A 1 180 ? -7.736 -3.404 22.003 1.00 87.62 180 VAL A C 1
ATOM 1429 O O . VAL A 1 180 ? -7.450 -2.736 22.992 1.00 87.62 180 VAL A O 1
ATOM 1432 N N . LYS A 1 181 ? -8.360 -2.874 20.945 1.00 83.25 181 LYS A N 1
ATOM 1433 C CA . LYS A 1 181 ? -8.589 -1.427 20.768 1.00 83.25 181 LYS A CA 1
ATOM 1434 C C . LYS A 1 181 ? -9.403 -0.770 21.889 1.00 83.25 181 LYS A C 1
ATOM 1436 O O . LYS A 1 181 ? -9.234 0.417 22.144 1.00 83.25 181 LYS A O 1
ATOM 1441 N N . ASP A 1 182 ? -10.255 -1.543 22.563 1.00 84.44 182 ASP A N 1
ATOM 1442 C CA . ASP A 1 182 ? -11.118 -1.077 23.656 1.00 84.44 182 ASP A CA 1
ATOM 1443 C C . ASP A 1 182 ? -10.606 -1.513 25.047 1.00 84.44 182 ASP A C 1
ATOM 1445 O O . ASP A 1 182 ? -11.273 -1.294 26.062 1.00 84.44 182 ASP A O 1
ATOM 1449 N N . LEU A 1 183 ? -9.431 -2.150 25.115 1.00 75.94 183 LEU A N 1
ATOM 1450 C CA . LEU A 1 183 ? -8.884 -2.714 26.344 1.00 75.94 183 LEU A CA 1
ATOM 1451 C C . LEU A 1 183 ? -7.855 -1.781 26.998 1.00 75.94 183 LEU A C 1
ATOM 1453 O O . LEU A 1 183 ? -7.078 -1.113 26.314 1.00 75.94 183 LEU A O 1
ATOM 1457 N N . PRO A 1 184 ? -7.776 -1.767 28.341 1.00 65.00 184 PRO A N 1
ATOM 1458 C CA . PRO A 1 184 ? -6.644 -1.165 29.025 1.00 65.00 184 PRO A CA 1
ATOM 1459 C C . PRO A 1 184 ? -5.331 -1.856 28.613 1.00 65.00 184 PRO A C 1
ATOM 1461 O O . PRO A 1 184 ? -5.327 -3.076 28.390 1.00 65.00 184 PRO A O 1
ATOM 1464 N N . PRO A 1 185 ? -4.201 -1.126 28.586 1.00 61.41 185 PRO A N 1
ATOM 1465 C CA . PRO A 1 185 ? -2.888 -1.719 28.350 1.00 61.41 185 PRO A CA 1
ATOM 1466 C C . PRO A 1 185 ? -2.624 -2.931 29.263 1.00 61.41 185 PRO A C 1
ATOM 1468 O O . PRO A 1 185 ? -2.838 -2.855 30.474 1.00 61.41 185 PRO A O 1
ATOM 1471 N N . GLY A 1 186 ? -2.144 -4.041 28.688 1.00 60.34 186 GLY A N 1
ATOM 1472 C CA . GLY A 1 186 ? -1.809 -5.275 29.419 1.00 60.34 186 GLY A CA 1
ATOM 1473 C C . GLY A 1 186 ? -2.905 -6.349 29.475 1.00 60.34 186 GLY A C 1
ATOM 1474 O O . GLY A 1 186 ? -2.752 -7.324 30.212 1.00 60.34 186 GLY A O 1
ATOM 1475 N N . THR A 1 187 ? -3.998 -6.206 28.718 1.00 58.81 187 THR A N 1
ATOM 1476 C CA . THR A 1 187 ? -5.066 -7.219 28.680 1.00 58.81 187 THR A CA 1
ATOM 1477 C C . THR A 1 187 ? -4.697 -8.405 27.763 1.00 58.81 187 THR A C 1
ATOM 1479 O O . THR A 1 187 ? -4.267 -8.170 26.634 1.00 58.81 187 THR A O 1
ATOM 1482 N N . PRO A 1 188 ? -4.844 -9.674 28.204 1.00 57.00 188 PRO A N 1
ATOM 1483 C CA . PRO A 1 188 ? -4.562 -10.849 27.371 1.00 57.00 188 PRO A CA 1
ATOM 1484 C C . PRO A 1 188 ? -5.494 -10.959 26.153 1.00 57.00 188 PRO A C 1
ATOM 1486 O O . PRO A 1 188 ? -6.698 -10.751 26.282 1.00 57.00 188 PRO A O 1
ATOM 1489 N N . ILE A 1 189 ? -4.943 -11.347 24.999 1.00 57.31 189 ILE A N 1
ATOM 1490 C CA . ILE A 1 189 ? -5.678 -11.597 23.744 1.00 57.31 189 ILE A CA 1
ATOM 1491 C C . ILE A 1 189 ? -6.219 -13.036 23.756 1.00 57.31 189 ILE A C 1
ATOM 1493 O O . ILE A 1 189 ? -5.489 -13.958 24.128 1.00 57.31 189 ILE A O 1
ATOM 1497 N N . SER A 1 190 ? -7.481 -13.243 23.365 1.00 49.31 190 SER A N 1
ATOM 1498 C CA . SER A 1 190 ? -8.158 -14.549 23.400 1.00 49.31 190 SER A CA 1
ATOM 1499 C C . SER A 1 190 ? -8.579 -15.004 22.000 1.00 49.31 190 SER A C 1
ATOM 1501 O O . SER A 1 190 ? -9.406 -14.349 21.384 1.00 49.31 190 SER A O 1
ATOM 1503 N N . ASP A 1 191 ? -8.074 -16.161 21.561 1.00 56.81 191 ASP A N 1
ATOM 1504 C CA . ASP A 1 191 ? -8.359 -16.847 20.287 1.00 56.81 191 ASP A CA 1
ATOM 1505 C C . ASP A 1 191 ? -8.133 -16.023 18.995 1.00 56.81 191 ASP A C 1
ATOM 1507 O O . ASP A 1 191 ? -8.767 -15.004 18.730 1.00 56.81 191 ASP A O 1
ATOM 1511 N N . ILE A 1 192 ? -7.242 -16.525 18.133 1.00 56.81 192 ILE A N 1
ATOM 1512 C CA . ILE A 1 192 ? -6.985 -16.020 16.773 1.00 56.81 192 ILE A CA 1
ATOM 1513 C C . ILE A 1 192 ? -7.520 -17.066 15.789 1.00 56.81 192 ILE A C 1
ATOM 1515 O O . ILE A 1 192 ? -7.182 -18.247 15.915 1.00 56.81 192 ILE A O 1
ATOM 1519 N N . LYS A 1 193 ? -8.354 -16.668 14.819 1.00 58.22 193 LYS A N 1
ATOM 1520 C CA . LYS A 1 193 ? -8.867 -17.572 13.779 1.00 58.22 193 LYS A CA 1
ATOM 1521 C C . LYS A 1 193 ? -8.156 -17.288 12.463 1.00 58.22 193 LYS A C 1
ATOM 1523 O O . LYS A 1 193 ? -8.432 -16.293 11.809 1.00 58.22 193 LYS A O 1
ATOM 1528 N N . LEU A 1 194 ? -7.264 -18.183 12.058 1.00 48.69 194 LEU A N 1
ATOM 1529 C CA . LEU A 1 194 ? -6.699 -18.155 10.710 1.00 48.69 194 LEU A CA 1
ATOM 1530 C C . LEU A 1 194 ? -7.705 -18.848 9.779 1.00 48.69 194 LEU A C 1
ATOM 1532 O O . LEU A 1 194 ? -8.039 -20.012 10.019 1.00 48.69 194 LEU A O 1
ATOM 1536 N N . GLY A 1 195 ? -8.263 -18.088 8.832 1.00 43.31 195 GLY A N 1
ATOM 1537 C CA . GLY A 1 195 ? -9.166 -18.587 7.788 1.00 43.31 195 GLY A CA 1
ATOM 1538 C C . GLY A 1 195 ? -8.458 -19.484 6.784 1.00 43.31 195 GLY A C 1
ATOM 1539 O O . GLY A 1 195 ? -7.237 -19.296 6.593 1.00 43.31 195 GLY A O 1
#

Secondary structure (DSSP, 8-state):
----EEEE-S--PPSSHHHH-HHHHHTT-TTEEETTTTEEE--HHHHHHHHHHHHHHHGGGGGG-EEEEEETT-PEEEEEEETTEEEEEEEETTTTEEEEEEEHHHHHHHHHH-TTHHHHTTHHHHHHHHHHHT-S---TTEEEEESS-GGGT----GGGEEEEEHHHHHHHHHHHHHHHTTSPTTPPP------

Radius of gyration: 16.31 Å; Cα contacts (8 Å, |Δi|>4): 355; chains: 1; bounding box: 37×37×48 Å

pLDDT: mean 93.97, std 10.3, range [43.31, 98.88]